Protein AF-A0A843FIT6-F1 (afdb_monomer_lite)

Structure (mmCIF, N/CA/C/O backbone):
data_AF-A0A843FIT6-F1
#
_entry.id   AF-A0A843FIT6-F1
#
loop_
_atom_site.group_PDB
_atom_site.id
_atom_site.type_symbol
_atom_site.label_atom_id
_atom_site.label_alt_id
_atom_site.label_comp_id
_atom_site.label_asym_id
_atom_site.label_entity_id
_atom_site.label_seq_id
_atom_site.pdbx_PDB_ins_code
_atom_site.Cartn_x
_atom_site.Cartn_y
_atom_site.Cartn_z
_atom_site.occupancy
_atom_site.B_iso_or_equiv
_atom_site.auth_seq_id
_atom_site.auth_comp_id
_atom_site.auth_asym_id
_atom_site.auth_atom_id
_atom_site.pdbx_PDB_model_num
ATOM 1 N N . MET A 1 1 ? 20.949 -13.209 -2.382 1.00 66.44 1 MET A N 1
ATOM 2 C CA . MET A 1 1 ? 20.293 -13.422 -1.073 1.00 66.44 1 MET A CA 1
ATOM 3 C C . MET A 1 1 ? 19.243 -14.500 -1.278 1.00 66.44 1 MET A C 1
ATOM 5 O O . MET A 1 1 ? 18.522 -14.403 -2.262 1.00 66.44 1 MET A O 1
ATOM 9 N N . ASP A 1 2 ? 19.229 -15.542 -0.448 1.00 84.44 2 ASP A N 1
ATOM 10 C CA . ASP A 1 2 ? 18.266 -16.649 -0.568 1.00 84.44 2 ASP A CA 1
ATOM 11 C C . ASP A 1 2 ? 16.827 -16.166 -0.304 1.00 84.44 2 ASP A C 1
ATOM 13 O O . ASP A 1 2 ? 16.626 -15.286 0.537 1.00 84.44 2 ASP A O 1
ATOM 17 N N . SER A 1 3 ? 15.830 -16.719 -1.001 1.00 86.75 3 SER A N 1
ATOM 18 C CA . SER A 1 3 ? 14.432 -16.287 -0.849 1.00 86.75 3 SER A CA 1
ATOM 19 C C . SER A 1 3 ? 13.882 -16.606 0.540 1.00 86.75 3 SER A C 1
ATOM 21 O O . SER A 1 3 ? 13.129 -15.809 1.097 1.00 86.75 3 SER A O 1
ATOM 23 N N . ASN A 1 4 ? 14.333 -17.699 1.169 1.00 89.88 4 ASN A N 1
ATOM 24 C CA . ASN A 1 4 ? 13.974 -17.985 2.561 1.00 89.88 4 ASN A CA 1
ATOM 25 C C . ASN A 1 4 ? 14.583 -16.964 3.524 1.00 89.88 4 ASN A C 1
ATOM 27 O O . ASN A 1 4 ? 13.934 -16.561 4.482 1.00 89.88 4 ASN A O 1
ATOM 31 N N . CYS A 1 5 ? 15.796 -16.481 3.241 1.00 92.62 5 CYS A N 1
ATOM 32 C CA . CYS A 1 5 ? 16.402 -15.418 4.036 1.00 92.62 5 CYS A CA 1
ATOM 33 C C . CYS A 1 5 ? 15.591 -14.113 3.946 1.00 92.62 5 CYS A C 1
ATOM 35 O O . CYS A 1 5 ? 15.343 -13.483 4.972 1.00 92.62 5 CYS A O 1
ATOM 37 N N . ILE A 1 6 ? 15.129 -13.734 2.746 1.00 91.69 6 ILE A N 1
ATOM 38 C CA . ILE A 1 6 ? 14.255 -12.561 2.554 1.00 91.69 6 ILE A CA 1
ATOM 39 C C . ILE A 1 6 ? 12.944 -12.744 3.322 1.00 91.69 6 ILE A C 1
ATOM 41 O O . ILE A 1 6 ? 12.565 -11.860 4.090 1.00 91.69 6 ILE A O 1
ATOM 45 N N . LYS A 1 7 ? 12.289 -13.902 3.167 1.00 94.69 7 LYS A N 1
ATOM 46 C CA . LYS A 1 7 ? 11.076 -14.254 3.915 1.00 94.69 7 LYS A CA 1
ATOM 47 C C . LYS A 1 7 ? 11.277 -14.076 5.419 1.00 94.69 7 LYS A C 1
ATOM 49 O O . LYS A 1 7 ? 10.484 -13.387 6.055 1.00 94.69 7 LYS A O 1
ATOM 54 N N . ASP A 1 8 ? 12.333 -14.663 5.976 1.00 95.38 8 ASP A N 1
ATOM 55 C CA . ASP A 1 8 ? 12.611 -14.619 7.412 1.00 95.38 8 ASP A CA 1
ATOM 56 C C . ASP A 1 8 ? 12.818 -13.189 7.912 1.00 95.38 8 ASP A C 1
ATOM 58 O O . ASP A 1 8 ? 12.308 -12.829 8.974 1.00 95.38 8 ASP A O 1
ATOM 62 N N . ILE A 1 9 ? 13.544 -12.363 7.154 1.00 95.50 9 ILE A N 1
ATOM 63 C CA . ILE A 1 9 ? 13.737 -10.947 7.482 1.00 95.50 9 ILE A CA 1
ATOM 64 C C . ILE A 1 9 ? 12.386 -10.227 7.488 1.00 95.50 9 ILE A C 1
ATOM 66 O O . ILE A 1 9 ? 12.060 -9.578 8.479 1.00 95.50 9 ILE A O 1
ATOM 70 N N . CYS A 1 10 ? 11.579 -10.382 6.436 1.00 95.81 10 CYS A N 1
ATOM 71 C CA . CYS A 1 1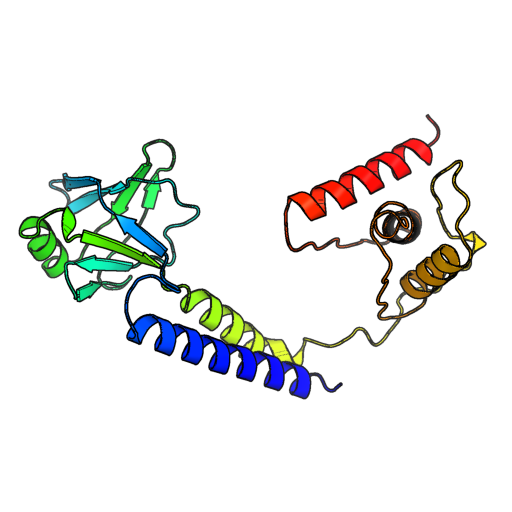0 ? 10.275 -9.729 6.322 1.00 95.81 10 CYS A CA 1
ATOM 72 C C . CYS A 1 10 ? 9.310 -10.138 7.447 1.00 95.81 10 CYS A C 1
ATOM 74 O O . CYS A 1 10 ? 8.706 -9.267 8.072 1.00 95.81 10 CYS A O 1
ATOM 76 N N . VAL A 1 11 ? 9.210 -11.434 7.764 1.00 96.44 11 VAL A N 1
ATOM 77 C CA . VAL A 1 11 ? 8.360 -11.934 8.861 1.00 96.44 11 VAL A CA 1
ATOM 78 C C . VAL A 1 11 ? 8.834 -11.388 10.209 1.00 96.44 11 VAL A C 1
ATOM 80 O O . VAL A 1 11 ? 8.029 -10.867 10.982 1.00 96.44 11 VAL A O 1
ATOM 83 N N . ARG A 1 12 ? 10.144 -11.423 10.490 1.00 97.12 12 ARG A N 1
ATOM 84 C CA . ARG A 1 12 ? 10.698 -10.849 11.731 1.00 97.12 12 ARG A CA 1
ATOM 85 C C . ARG A 1 12 ? 10.448 -9.348 11.828 1.00 97.12 12 ARG A C 1
ATOM 87 O O . ARG A 1 12 ? 10.158 -8.862 12.918 1.00 97.12 12 ARG A O 1
ATOM 94 N N . SER A 1 13 ? 10.536 -8.618 10.717 1.00 96.25 13 SER A N 1
ATOM 95 C CA . SER A 1 13 ? 10.208 -7.192 10.673 1.00 96.25 13 SER A CA 1
ATOM 96 C C . SER A 1 13 ? 8.738 -6.931 10.999 1.00 96.25 13 SER A C 1
ATOM 98 O O . SER A 1 13 ? 8.464 -6.015 11.772 1.00 96.25 13 SER A O 1
ATOM 100 N N . CYS A 1 14 ? 7.804 -7.741 10.488 1.00 96.06 14 CYS A N 1
ATOM 101 C CA . CYS A 1 14 ? 6.386 -7.643 10.848 1.00 96.06 14 CYS A CA 1
ATOM 102 C C . CYS A 1 14 ? 6.162 -7.866 12.349 1.00 96.06 14 CYS A C 1
ATOM 104 O O . CYS A 1 14 ? 5.515 -7.040 12.989 1.00 96.06 14 CYS A O 1
ATOM 106 N N . ILE A 1 15 ? 6.754 -8.919 12.924 1.00 95.69 15 ILE A N 1
ATOM 107 C CA . ILE A 1 15 ? 6.644 -9.229 14.360 1.00 95.69 15 ILE A CA 1
ATOM 108 C C . ILE A 1 15 ? 7.199 -8.078 15.205 1.00 95.69 15 ILE A C 1
ATOM 110 O O . ILE A 1 15 ? 6.519 -7.578 16.099 1.00 95.69 15 ILE A O 1
ATOM 114 N N . ALA A 1 16 ? 8.413 -7.614 14.897 1.00 95.19 16 ALA A N 1
ATOM 115 C CA . ALA A 1 16 ? 9.051 -6.527 15.634 1.00 95.19 16 ALA A CA 1
ATOM 116 C C . ALA A 1 16 ? 8.235 -5.229 15.559 1.00 95.19 16 ALA A C 1
ATOM 118 O O . ALA A 1 16 ? 8.064 -4.542 16.568 1.00 95.19 16 ALA A O 1
ATOM 119 N N . TYR A 1 17 ? 7.697 -4.904 14.380 1.00 92.19 17 TYR A N 1
ATOM 120 C CA . TYR A 1 17 ? 6.871 -3.715 14.202 1.00 92.19 17 TYR A CA 1
ATOM 121 C C . TYR A 1 17 ? 5.520 -3.838 14.914 1.00 92.19 17 TYR A C 1
ATOM 123 O O . TYR A 1 17 ? 5.067 -2.871 15.522 1.00 92.19 17 TYR A O 1
ATOM 131 N N . ARG A 1 18 ? 4.905 -5.028 14.923 1.00 90.06 18 ARG A N 1
ATOM 132 C CA . ARG A 1 18 ? 3.688 -5.292 15.698 1.00 90.06 18 ARG A CA 1
ATOM 133 C C . ARG A 1 18 ? 3.918 -5.069 17.189 1.00 90.06 18 ARG A C 1
ATOM 135 O O . ARG A 1 18 ? 3.170 -4.310 17.797 1.00 90.06 18 ARG A O 1
ATOM 142 N N . SER A 1 19 ? 4.966 -5.666 17.756 1.00 90.44 19 SER A N 1
ATOM 143 C CA . SER A 1 19 ? 5.308 -5.488 19.172 1.00 90.44 19 SER A CA 1
ATOM 144 C C . SER A 1 19 ? 5.591 -4.025 19.508 1.00 90.44 19 SER A C 1
ATOM 146 O O . SER A 1 19 ? 5.148 -3.539 20.544 1.00 90.44 19 SER A O 1
ATOM 148 N N . PHE A 1 20 ? 6.267 -3.298 18.612 1.00 87.94 20 PHE A N 1
ATOM 149 C CA . PHE A 1 20 ? 6.451 -1.855 18.754 1.00 87.94 20 PHE A CA 1
ATOM 150 C C . PHE A 1 20 ? 5.105 -1.116 18.809 1.00 87.94 20 PHE A C 1
ATOM 152 O O . PHE A 1 20 ? 4.890 -0.329 19.726 1.00 87.94 20 PHE A O 1
ATOM 159 N N . VAL A 1 21 ? 4.182 -1.379 17.876 1.00 84.31 21 VAL A N 1
ATOM 160 C CA . VAL A 1 21 ? 2.848 -0.752 17.867 1.00 84.31 21 VAL A CA 1
ATOM 161 C C . VAL A 1 21 ? 2.070 -1.085 19.142 1.00 84.31 21 VAL A C 1
ATOM 163 O O . VAL A 1 21 ? 1.465 -0.192 19.730 1.00 84.31 21 VAL A O 1
ATOM 166 N N . GLU A 1 22 ? 2.109 -2.330 19.613 1.00 85.06 22 GLU A N 1
ATOM 167 C CA . GLU A 1 22 ? 1.463 -2.747 20.865 1.00 85.06 22 GLU A CA 1
ATOM 168 C C . GLU A 1 22 ? 2.043 -2.016 22.082 1.00 85.06 22 GLU A C 1
ATOM 170 O O . GLU A 1 22 ? 1.288 -1.508 22.913 1.00 85.06 22 GLU A O 1
ATOM 175 N N . GLU A 1 23 ? 3.369 -1.885 22.160 1.00 84.56 23 GLU A N 1
ATOM 176 C CA . GLU A 1 23 ? 4.045 -1.147 23.228 1.00 84.56 23 GLU A CA 1
ATOM 177 C C . GLU A 1 23 ? 3.682 0.347 23.202 1.00 84.56 23 GLU A C 1
ATOM 179 O O . GLU A 1 23 ? 3.381 0.929 24.246 1.00 84.56 23 GLU A O 1
ATOM 184 N N . GLN A 1 24 ? 3.663 0.974 22.019 1.00 80.06 24 GLN A N 1
ATOM 185 C CA . GLN A 1 24 ? 3.242 2.374 21.871 1.00 80.06 24 GLN A CA 1
ATOM 186 C C . GLN A 1 24 ? 1.781 2.563 22.283 1.00 80.06 24 GLN A C 1
ATOM 188 O O . GLN A 1 24 ? 1.441 3.514 22.982 1.00 80.06 24 GLN A O 1
ATOM 193 N N . GLN A 1 25 ? 0.909 1.633 21.900 1.00 76.38 25 GLN A N 1
ATOM 194 C CA . GLN A 1 25 ? -0.505 1.677 22.257 1.00 76.38 25 GLN A CA 1
ATOM 195 C C . GLN A 1 25 ? -0.757 1.433 23.752 1.00 76.38 25 GLN A C 1
ATOM 197 O O . GLN A 1 25 ? -1.723 1.975 24.293 1.00 76.38 25 GLN A O 1
ATOM 202 N N . ALA A 1 26 ? 0.092 0.652 24.426 1.00 74.88 26 ALA A N 1
ATOM 203 C CA . ALA A 1 26 ? 0.018 0.416 25.867 1.00 74.88 26 ALA A CA 1
ATOM 204 C C . ALA A 1 26 ? 0.460 1.632 26.703 1.00 74.88 26 ALA A C 1
ATOM 206 O O . ALA A 1 26 ? -0.002 1.794 27.831 1.00 74.88 26 ALA A O 1
ATOM 207 N N . LYS A 1 27 ? 1.321 2.505 26.156 1.00 75.12 27 LYS A N 1
ATOM 208 C CA . LYS A 1 27 ? 1.830 3.714 26.835 1.00 75.12 27 LYS A CA 1
ATOM 209 C C . LYS A 1 27 ? 0.827 4.874 26.916 1.00 75.12 27 LYS A C 1
ATOM 211 O O . LYS A 1 27 ? 1.046 5.788 27.703 1.00 75.12 27 LYS A O 1
ATOM 216 N N . GLY A 1 28 ? -0.288 4.798 26.190 1.00 61.31 28 GLY A N 1
ATOM 217 C CA . GLY A 1 28 ? -1.382 5.768 26.267 1.00 61.31 28 GLY A CA 1
ATOM 218 C C . GLY A 1 28 ? -1.238 6.968 25.323 1.00 61.31 28 GLY A C 1
ATOM 219 O O . GLY A 1 28 ? -0.149 7.474 25.089 1.00 61.31 28 GLY A O 1
ATOM 220 N N . GLU A 1 29 ? -2.398 7.389 24.808 1.00 52.12 29 GLU A N 1
ATOM 221 C CA . GLU A 1 29 ? -2.684 8.506 23.891 1.00 52.12 29 GLU A CA 1
ATOM 222 C C . GLU A 1 29 ? -2.160 8.385 22.446 1.00 52.12 29 GLU A C 1
ATOM 224 O O . GLU A 1 29 ? -1.066 8.801 22.084 1.00 52.12 29 GLU A O 1
ATOM 229 N N . HIS A 1 30 ? -3.046 7.857 21.590 1.00 54.28 30 HIS A N 1
ATOM 230 C CA . HIS A 1 30 ? -3.163 8.106 20.142 1.00 54.28 30 HIS A CA 1
ATOM 231 C C . HIS A 1 30 ? -1.976 7.800 19.212 1.00 54.28 30 HIS A C 1
ATOM 233 O O . HIS A 1 30 ? -2.170 7.814 17.998 1.00 54.28 30 HIS A O 1
ATOM 239 N N . ALA A 1 31 ? -0.792 7.444 19.712 1.00 56.25 31 ALA A N 1
ATOM 240 C CA . ALA A 1 31 ? 0.437 7.406 18.912 1.00 56.25 31 ALA A CA 1
ATOM 241 C C . ALA A 1 31 ? 0.445 6.391 17.749 1.00 56.25 31 ALA A C 1
ATOM 243 O O . ALA A 1 31 ? 1.332 6.425 16.899 1.00 56.25 31 ALA A O 1
ATOM 244 N N . SER A 1 32 ? -0.528 5.482 17.665 1.00 61.50 32 SER A N 1
ATOM 245 C CA . SER A 1 32 ? -0.668 4.557 16.526 1.00 61.50 32 SER A CA 1
ATOM 246 C C . SER A 1 32 ? -2.107 4.085 16.302 1.00 61.50 32 SER A C 1
ATOM 248 O O . SER A 1 32 ? -2.323 3.041 15.692 1.00 61.50 32 SER A O 1
ATOM 250 N N . ARG A 1 33 ? -3.096 4.806 16.844 1.00 76.44 33 ARG A N 1
ATOM 251 C CA . ARG A 1 33 ? -4.518 4.482 16.677 1.00 76.44 33 ARG A CA 1
ATOM 252 C C . ARG A 1 33 ? -5.195 5.616 15.944 1.00 76.44 33 ARG A C 1
ATOM 254 O O . ARG A 1 33 ? -5.131 6.762 16.381 1.00 76.44 33 ARG A O 1
ATOM 261 N N . PHE A 1 34 ? -5.879 5.280 14.865 1.00 81.50 34 PHE A N 1
ATOM 262 C CA . PHE A 1 34 ? -6.830 6.194 14.268 1.00 81.50 34 PHE A CA 1
ATOM 263 C C . PHE A 1 34 ? -8.129 6.095 15.062 1.00 81.50 34 PHE A C 1
ATOM 265 O O . PHE A 1 34 ? -8.697 5.012 15.180 1.00 81.50 34 PHE A O 1
ATOM 272 N N . VAL A 1 35 ? -8.550 7.207 15.655 1.00 86.56 35 VAL A N 1
ATOM 273 C CA . VAL A 1 35 ? -9.734 7.283 16.511 1.00 86.56 35 VAL A CA 1
ATOM 274 C C . VAL A 1 35 ? -10.714 8.256 15.876 1.00 86.56 35 VAL A C 1
ATOM 276 O O . VAL A 1 35 ? -10.334 9.363 15.500 1.00 86.56 35 VAL A O 1
ATOM 279 N N . LEU A 1 36 ? -11.960 7.824 15.752 1.00 89.12 36 LEU A N 1
ATOM 280 C CA . LEU A 1 36 ? -13.077 8.623 15.283 1.00 89.12 36 LEU A CA 1
ATOM 281 C C . LEU A 1 36 ? -14.034 8.857 16.428 1.00 89.12 36 LEU A C 1
ATOM 283 O O . LEU A 1 36 ? -14.550 7.905 17.021 1.00 89.12 36 LEU A O 1
ATOM 287 N N . ASP A 1 37 ? -14.282 10.129 16.689 1.00 91.44 37 ASP A N 1
ATOM 288 C CA . ASP A 1 37 ? -15.346 10.538 17.582 1.00 91.44 37 ASP A CA 1
ATOM 289 C C . ASP A 1 37 ? -16.691 10.482 16.851 1.00 91.44 37 ASP A C 1
ATOM 291 O O . ASP A 1 37 ? -16.794 10.765 15.649 1.00 91.44 37 ASP A O 1
ATOM 295 N N . ILE A 1 38 ? -17.712 10.080 17.602 1.00 94.06 38 ILE A N 1
ATOM 296 C CA . ILE A 1 38 ? -19.090 10.019 17.138 1.00 94.06 38 ILE A CA 1
ATOM 297 C C . ILE A 1 38 ? -19.792 11.306 17.574 1.00 94.06 38 ILE A C 1
ATOM 299 O O . ILE A 1 38 ? -19.811 11.639 18.757 1.00 94.06 38 ILE A O 1
ATOM 303 N N . ASP A 1 39 ? -20.379 12.020 16.617 1.00 92.50 39 ASP A N 1
ATOM 304 C CA . ASP A 1 39 ? -21.135 13.246 16.883 1.00 92.50 39 ASP A CA 1
ATOM 305 C C . ASP A 1 39 ? -22.571 12.930 17.298 1.00 92.50 39 ASP A C 1
ATOM 307 O O . ASP A 1 39 ? -23.135 13.551 18.198 1.00 92.50 39 ASP A O 1
ATOM 311 N N . VAL A 1 40 ? -23.184 11.968 16.604 1.00 93.50 40 VAL A N 1
ATOM 312 C CA . VAL A 1 40 ? -24.588 11.592 16.784 1.00 93.50 40 VAL A CA 1
ATOM 313 C C . VAL A 1 40 ? -24.713 10.079 16.706 1.00 93.50 40 VAL A C 1
ATOM 315 O O . VAL A 1 40 ? -24.114 9.451 15.836 1.00 93.50 40 VAL A O 1
ATOM 318 N N . MET A 1 41 ? -25.520 9.511 17.597 1.00 95.62 41 MET A N 1
ATOM 319 C CA . MET A 1 41 ? -25.870 8.096 17.613 1.00 95.62 41 MET A CA 1
ATOM 320 C C . MET A 1 41 ? -27.393 7.959 17.595 1.00 95.62 41 MET A C 1
ATOM 322 O O . MET A 1 41 ? -28.077 8.429 18.505 1.00 95.62 41 MET A O 1
ATOM 326 N N . GLU A 1 42 ? -27.913 7.331 16.547 1.00 95.50 42 GLU A N 1
ATOM 327 C CA . GLU A 1 42 ? -29.337 7.070 16.338 1.00 95.50 42 GLU A CA 1
ATOM 328 C C . GLU A 1 42 ? -29.598 5.561 16.326 1.00 95.50 42 GLU A C 1
ATOM 330 O O . GLU A 1 42 ? -28.755 4.769 15.901 1.00 95.50 42 GLU A O 1
ATOM 335 N N . PHE A 1 43 ? -30.780 5.168 16.797 1.00 94.31 43 PHE A N 1
ATOM 336 C CA . PHE A 1 43 ? -31.195 3.771 16.900 1.00 94.31 43 PHE A CA 1
ATOM 337 C C . PHE A 1 43 ? -32.482 3.563 16.112 1.00 94.31 43 PHE A C 1
ATOM 339 O O . PHE A 1 43 ? -33.490 4.220 16.391 1.00 94.31 43 PHE A O 1
ATOM 346 N N . ASP A 1 44 ? -32.470 2.618 15.180 1.00 90.06 44 ASP A N 1
ATOM 347 C CA . ASP A 1 44 ? -33.679 2.192 14.486 1.00 90.06 44 ASP A CA 1
ATOM 348 C C . ASP A 1 44 ? -34.389 1.052 15.241 1.00 90.06 44 ASP A C 1
ATOM 350 O O . ASP A 1 44 ? -33.809 0.307 16.038 1.00 90.06 44 ASP A O 1
ATOM 354 N N . ARG A 1 45 ? -35.685 0.883 14.970 1.00 82.56 45 ARG A N 1
ATOM 355 C CA . ARG A 1 45 ? -36.522 -0.206 15.489 1.00 82.56 45 ARG A CA 1
ATOM 356 C C . ARG A 1 45 ? -36.065 -1.585 15.013 1.00 82.56 45 ARG A C 1
ATOM 358 O O . ARG A 1 45 ? -36.395 -2.567 15.670 1.00 82.56 45 ARG A O 1
ATOM 365 N N . SER A 1 46 ? -35.333 -1.659 13.902 1.00 86.56 46 SER A N 1
ATOM 366 C CA . SER A 1 46 ? -34.749 -2.897 13.374 1.00 86.56 46 SER A CA 1
ATOM 367 C C . SER A 1 46 ? -33.522 -3.390 14.155 1.00 86.56 46 SER A C 1
ATOM 369 O O . SER A 1 46 ? -33.081 -4.514 13.931 1.00 86.56 46 SER A O 1
ATOM 371 N N . GLY A 1 47 ? -32.981 -2.580 15.075 1.00 87.31 47 GLY A N 1
ATOM 372 C CA . GLY A 1 47 ? -31.713 -2.858 15.758 1.00 87.31 47 GLY A CA 1
ATOM 373 C C . GLY A 1 47 ? -30.484 -2.293 15.040 1.00 87.31 47 GLY A C 1
ATOM 374 O O . GLY A 1 47 ? -29.374 -2.463 15.541 1.00 87.31 47 GLY A O 1
ATOM 375 N N . GLU A 1 48 ? -30.669 -1.602 13.912 1.00 94.31 48 GLU A N 1
ATOM 376 C CA . GLU A 1 48 ? -29.614 -0.819 13.264 1.00 94.31 48 GLU A CA 1
ATOM 377 C C . GLU A 1 48 ? -29.198 0.366 14.150 1.00 94.31 48 GLU A C 1
ATOM 379 O O . GLU A 1 48 ? -30.036 1.067 14.732 1.00 94.31 48 GLU A O 1
ATOM 384 N N . VAL A 1 49 ? -27.890 0.597 14.231 1.00 96.00 49 VAL A N 1
ATOM 385 C CA . VAL A 1 49 ? -27.297 1.778 14.860 1.00 96.00 49 VAL A CA 1
ATOM 386 C C . VAL A 1 49 ? -26.653 2.630 13.782 1.00 96.00 49 VAL A C 1
ATOM 388 O O . VAL A 1 49 ? -25.829 2.137 13.014 1.00 96.00 49 VAL A O 1
ATOM 391 N N . ILE A 1 50 ? -27.005 3.915 13.754 1.00 95.75 50 ILE A N 1
ATOM 392 C CA . ILE A 1 50 ? -26.467 4.896 12.812 1.00 95.75 50 ILE A CA 1
ATOM 393 C C . ILE A 1 50 ? -25.594 5.880 13.588 1.00 95.75 50 ILE A C 1
ATOM 395 O O . ILE A 1 50 ? -26.063 6.598 14.472 1.00 95.75 50 ILE A O 1
ATOM 399 N N . LEU A 1 51 ? -24.311 5.913 13.246 1.00 95.06 51 LEU A N 1
ATOM 400 C CA . LEU A 1 51 ? -23.297 6.772 13.839 1.00 95.06 51 LEU A CA 1
ATOM 401 C C . LEU A 1 51 ? -22.920 7.873 12.849 1.00 95.06 51 LEU A C 1
ATOM 403 O O . LEU A 1 51 ? -22.408 7.594 11.766 1.00 95.06 51 LEU A O 1
ATOM 407 N N . ARG A 1 52 ? -23.119 9.136 13.215 1.00 94.06 52 ARG A N 1
ATOM 408 C CA . ARG A 1 52 ? -22.558 10.267 12.470 1.00 94.06 52 ARG A CA 1
ATOM 409 C C . ARG A 1 52 ? -21.157 10.551 12.984 1.00 94.06 52 ARG A C 1
ATOM 411 O O . ARG A 1 52 ? -20.977 10.718 14.188 1.00 94.06 52 ARG A O 1
ATOM 418 N N . ILE A 1 53 ? -20.187 10.622 12.081 1.00 91.88 53 ILE A N 1
ATOM 419 C CA . ILE A 1 53 ? -18.784 10.866 12.430 1.00 91.88 53 ILE A CA 1
ATOM 420 C C . ILE A 1 53 ? -18.372 12.303 12.108 1.00 91.88 53 ILE A C 1
ATOM 422 O O . ILE A 1 53 ? -18.848 12.899 11.140 1.00 91.88 53 ILE A O 1
ATOM 426 N N . SER A 1 54 ? -17.436 12.831 12.894 1.00 81.88 54 SER A N 1
ATOM 427 C CA . SER A 1 54 ? -16.955 14.218 12.791 1.00 81.88 54 SER A CA 1
ATOM 428 C C . SER A 1 54 ? -16.042 14.484 11.595 1.00 81.88 54 SER A C 1
ATOM 430 O O . SER A 1 54 ? -15.868 15.625 11.166 1.00 81.88 54 SER A O 1
ATOM 432 N N . GLN A 1 55 ? -15.455 13.430 11.027 1.00 84.12 55 GLN A N 1
ATOM 433 C CA . GLN A 1 55 ? -14.486 13.525 9.940 1.00 84.12 55 GLN A CA 1
ATOM 434 C C . GLN A 1 55 ? -14.650 12.386 8.938 1.00 84.12 55 GLN A C 1
ATOM 436 O O . GLN A 1 55 ? -15.020 11.273 9.300 1.00 84.12 55 GLN A O 1
ATOM 441 N N . ASN A 1 56 ? -14.346 12.667 7.669 1.00 81.75 56 ASN A N 1
ATOM 442 C CA . ASN A 1 56 ? -14.374 11.657 6.617 1.00 81.75 56 ASN A CA 1
ATOM 443 C C . ASN A 1 56 ? -13.271 10.617 6.814 1.00 81.75 56 ASN A C 1
ATOM 445 O O . ASN A 1 56 ? -12.138 10.943 7.180 1.00 81.75 56 ASN A O 1
ATOM 449 N N . VAL A 1 57 ? -13.583 9.374 6.460 1.00 81.19 57 VAL A N 1
ATOM 450 C CA . VAL A 1 57 ? -12.649 8.250 6.553 1.00 81.19 57 VAL A CA 1
ATOM 451 C C . VAL A 1 57 ? -12.437 7.597 5.200 1.00 81.19 57 VAL A C 1
ATOM 453 O O . VAL A 1 57 ? -13.268 7.672 4.294 1.00 81.19 57 VAL A O 1
ATOM 456 N N . ARG A 1 58 ? -11.271 6.971 5.021 1.00 71.12 58 ARG A N 1
ATOM 457 C CA . ARG A 1 58 ? -10.982 6.239 3.780 1.00 71.12 58 ARG A CA 1
ATOM 458 C C . ARG A 1 58 ? -11.676 4.882 3.738 1.00 71.12 58 ARG A C 1
ATOM 460 O O . ARG A 1 58 ? -12.106 4.481 2.664 1.00 71.12 58 ARG A O 1
ATOM 467 N N . SER A 1 59 ? -11.752 4.206 4.880 1.00 75.94 59 SER A N 1
ATOM 468 C CA . SER A 1 59 ? -12.331 2.875 5.052 1.00 75.94 59 SER A CA 1
ATOM 469 C C . SER A 1 59 ? -12.750 2.699 6.509 1.00 75.94 59 SER A C 1
ATOM 471 O O . SER A 1 59 ? -12.136 3.314 7.381 1.00 75.94 59 SER A O 1
ATOM 473 N N . VAL A 1 60 ? -13.753 1.854 6.747 1.00 81.44 60 VAL A N 1
ATOM 474 C CA . VAL A 1 60 ? -14.188 1.408 8.082 1.00 81.44 60 VAL A CA 1
ATOM 475 C C . VAL A 1 60 ? -13.907 -0.075 8.329 1.00 81.44 60 VAL A C 1
ATOM 477 O O . VAL A 1 60 ? -14.109 -0.547 9.437 1.00 81.44 60 VAL A O 1
ATOM 480 N N . ASN A 1 61 ? -13.404 -0.802 7.325 1.00 75.75 61 ASN A N 1
ATOM 481 C CA . ASN A 1 61 ? -13.300 -2.267 7.356 1.00 75.75 61 ASN A CA 1
ATOM 482 C C . ASN A 1 61 ? -12.445 -2.809 8.512 1.00 75.75 61 ASN A C 1
ATOM 484 O O . ASN A 1 61 ? -12.687 -3.916 8.975 1.00 75.75 61 ASN A O 1
ATOM 488 N N . ASP A 1 62 ? -11.478 -2.019 8.980 1.00 76.50 62 ASP A N 1
ATOM 489 C CA . ASP A 1 62 ? -10.529 -2.411 10.027 1.00 76.50 62 ASP A CA 1
ATOM 490 C C . ASP A 1 62 ? -10.795 -1.671 11.348 1.00 76.50 62 ASP A C 1
ATOM 492 O O . ASP A 1 62 ? -9.924 -1.575 12.217 1.00 76.50 62 ASP A O 1
ATOM 496 N N . MET A 1 63 ? -11.984 -1.075 11.474 1.00 86.94 63 MET A N 1
ATOM 497 C CA . MET A 1 63 ? -12.400 -0.359 12.671 1.00 86.94 63 MET A CA 1
ATOM 498 C C . MET A 1 63 ? -13.206 -1.263 13.589 1.00 86.94 63 MET A C 1
ATOM 500 O O . MET A 1 63 ? -14.058 -2.032 13.156 1.00 86.94 63 MET A O 1
ATOM 504 N N . PHE A 1 64 ? -12.962 -1.111 14.881 1.00 88.62 64 PHE A N 1
ATOM 505 C CA . PHE A 1 64 ? -13.741 -1.718 15.945 1.00 88.62 64 PHE A CA 1
ATOM 506 C C . PHE A 1 64 ? -14.365 -0.620 16.806 1.00 88.62 64 PHE A C 1
ATOM 508 O O . PHE A 1 64 ? -13.885 0.520 16.849 1.00 88.62 64 PHE A O 1
ATOM 515 N N . LEU A 1 65 ? -15.454 -0.952 17.487 1.00 91.81 65 LEU A N 1
ATOM 516 C CA . LEU A 1 65 ? -16.162 -0.022 18.353 1.00 91.81 65 LEU A CA 1
ATOM 517 C C . LEU A 1 65 ? -15.544 -0.047 19.744 1.00 91.81 65 LEU A C 1
ATOM 519 O O . LEU A 1 65 ? -15.298 -1.102 20.323 1.00 91.81 65 LEU A O 1
ATOM 523 N N . MET A 1 66 ? -15.324 1.132 20.297 1.00 92.12 66 MET A N 1
ATOM 524 C CA . MET A 1 66 ? -14.938 1.331 21.682 1.00 92.12 66 MET A CA 1
ATOM 525 C C . MET A 1 66 ? -16.095 1.989 22.418 1.00 92.12 66 MET A C 1
ATOM 527 O O . MET A 1 66 ? -16.575 3.038 21.994 1.00 92.12 66 MET A O 1
ATOM 531 N N . ILE A 1 67 ? -16.504 1.391 23.533 1.00 93.25 67 ILE A N 1
ATOM 532 C CA . ILE A 1 67 ? -17.477 1.969 24.463 1.00 93.25 67 ILE A CA 1
ATOM 533 C C . ILE A 1 67 ? -16.778 2.096 25.815 1.00 93.25 67 ILE A C 1
ATOM 535 O O . ILE A 1 67 ? -16.481 1.099 26.484 1.00 93.25 67 ILE A O 1
ATOM 539 N N . GLY A 1 68 ? -16.419 3.326 26.183 1.00 88.06 68 GLY A N 1
ATOM 540 C CA . GLY A 1 68 ? -15.566 3.596 27.338 1.00 88.06 68 GLY A CA 1
ATOM 541 C C . GLY A 1 68 ? -14.191 2.928 27.195 1.00 88.06 68 GLY A C 1
ATOM 542 O O . GLY A 1 68 ? -13.346 3.380 26.423 1.00 88.06 68 GLY A O 1
ATOM 543 N N . LYS A 1 69 ? -13.948 1.851 27.956 1.00 84.88 69 LYS A N 1
ATOM 544 C CA . LYS A 1 69 ? -12.692 1.066 27.921 1.00 84.88 69 LYS A CA 1
ATOM 545 C C . LYS A 1 69 ? -12.826 -0.292 27.227 1.00 84.88 69 LYS A C 1
ATOM 547 O O . LYS A 1 69 ? -11.825 -0.994 27.099 1.00 84.88 69 LYS A O 1
ATOM 552 N N . SER A 1 70 ? -14.031 -0.659 26.806 1.00 88.25 70 SER A N 1
ATOM 553 C CA . SER A 1 70 ? -14.326 -1.962 26.211 1.00 88.25 70 SER A CA 1
ATOM 554 C C . SER A 1 70 ? -14.270 -1.881 24.688 1.00 88.25 70 SER A C 1
ATOM 556 O O . SER A 1 70 ? -14.842 -0.957 24.110 1.00 88.25 70 SER A O 1
ATOM 558 N N . ALA A 1 71 ? -13.590 -2.843 24.061 1.00 89.19 71 ALA A N 1
ATOM 559 C CA . ALA A 1 71 ? -13.476 -2.981 22.610 1.00 89.19 71 ALA A CA 1
ATOM 560 C C . ALA A 1 71 ? -14.421 -4.077 22.100 1.00 89.19 71 ALA A C 1
ATOM 562 O O . ALA A 1 71 ? -14.475 -5.152 22.697 1.00 89.19 71 ALA A O 1
ATOM 563 N N . PHE A 1 72 ? -15.111 -3.808 20.994 1.00 90.69 72 PHE A N 1
ATOM 564 C CA . PHE A 1 72 ? -16.073 -4.698 20.343 1.00 90.69 72 PHE A CA 1
ATOM 565 C C . PHE A 1 72 ? -15.731 -4.823 18.860 1.00 90.69 72 PHE A C 1
ATOM 567 O O . PHE A 1 72 ? -15.616 -3.812 18.161 1.00 90.69 72 PHE A O 1
ATOM 574 N N . TYR A 1 73 ? -15.550 -6.055 18.392 1.00 87.81 73 TYR A N 1
ATOM 575 C CA . TYR A 1 73 ? -15.004 -6.370 17.066 1.00 87.81 73 TYR A CA 1
ATOM 576 C C . TYR A 1 73 ? -16.096 -6.873 16.107 1.00 87.81 73 TYR A C 1
ATOM 578 O O . TYR A 1 73 ? -17.288 -6.752 16.377 1.00 87.81 73 TYR A O 1
ATOM 586 N N . THR A 1 74 ? -15.699 -7.445 14.969 1.00 80.94 74 THR A N 1
ATOM 587 C CA . THR A 1 74 ? -16.606 -7.961 13.927 1.00 80.94 74 THR A CA 1
ATOM 588 C C . THR A 1 74 ? -17.573 -9.043 14.414 1.00 80.94 74 THR A C 1
ATOM 590 O O . THR A 1 74 ? -18.651 -9.194 13.849 1.00 80.94 74 THR A O 1
ATOM 593 N N . ASP A 1 75 ? -17.223 -9.786 15.466 1.00 85.25 75 ASP A N 1
ATOM 594 C CA . ASP A 1 75 ? -18.125 -10.788 16.054 1.00 85.25 75 ASP A CA 1
ATOM 595 C C . ASP A 1 75 ? -19.261 -10.133 16.861 1.00 85.25 75 ASP A C 1
ATOM 597 O O . ASP A 1 75 ? -20.354 -10.689 16.995 1.00 85.25 75 ASP A O 1
ATOM 601 N N . ASP A 1 76 ? -19.023 -8.916 17.349 1.00 89.38 76 ASP A N 1
ATOM 602 C CA . ASP A 1 76 ? -19.963 -8.124 18.132 1.00 89.38 76 ASP A CA 1
ATOM 603 C C . ASP A 1 76 ? -20.802 -7.175 17.264 1.00 89.38 76 ASP A C 1
ATOM 605 O O . ASP A 1 76 ? -21.844 -6.688 17.711 1.00 89.38 76 ASP A O 1
ATOM 609 N N . ILE A 1 77 ? -20.335 -6.881 16.046 1.00 88.88 77 ILE A N 1
ATOM 610 C CA . ILE A 1 77 ? -20.861 -5.839 15.159 1.00 88.88 77 ILE A CA 1
ATOM 611 C C . ILE A 1 77 ? -20.848 -6.334 13.719 1.00 88.88 77 ILE A C 1
ATOM 613 O O . ILE A 1 77 ? -19.790 -6.554 13.130 1.00 88.88 77 ILE A O 1
ATOM 617 N N . ARG A 1 78 ? -22.036 -6.451 13.128 1.00 88.06 78 ARG A N 1
ATOM 618 C CA . ARG A 1 78 ? -22.217 -6.889 11.741 1.00 88.06 78 ARG A CA 1
ATOM 619 C C . ARG A 1 78 ? -22.483 -5.710 10.818 1.00 88.06 78 ARG A C 1
ATOM 621 O O . ARG A 1 78 ? -23.011 -4.686 11.248 1.00 88.06 78 ARG A O 1
ATOM 628 N N . ASP A 1 79 ? -22.138 -5.904 9.549 1.00 87.19 79 ASP A N 1
ATOM 629 C CA . ASP A 1 79 ? -22.460 -5.011 8.433 1.00 87.19 79 ASP A CA 1
ATOM 630 C C . ASP A 1 79 ? -22.107 -3.540 8.703 1.00 87.19 79 ASP A C 1
ATOM 632 O O . ASP A 1 79 ? -22.938 -2.648 8.553 1.00 87.19 79 ASP A O 1
ATOM 636 N N . LEU A 1 80 ? -20.857 -3.290 9.111 1.00 88.69 80 LEU A N 1
ATOM 637 C CA . LEU A 1 80 ? -20.326 -1.939 9.282 1.00 88.69 80 LEU A CA 1
ATOM 638 C C . LEU A 1 80 ? -20.199 -1.253 7.910 1.00 88.69 80 LEU A C 1
ATOM 640 O O . LEU A 1 80 ? -19.246 -1.489 7.165 1.00 88.69 80 LEU A O 1
ATOM 644 N N . ILE A 1 81 ? -21.174 -0.417 7.562 1.00 89.62 81 ILE A N 1
ATOM 645 C CA . ILE A 1 81 ? -21.301 0.223 6.248 1.00 89.62 81 ILE A CA 1
ATOM 646 C C . ILE A 1 81 ? -21.057 1.721 6.392 1.00 89.62 81 ILE A C 1
ATOM 648 O O . ILE A 1 81 ? -21.654 2.378 7.237 1.00 89.62 81 ILE A O 1
ATOM 652 N N . TYR A 1 82 ? -20.202 2.281 5.535 1.00 92.31 82 TYR A N 1
ATOM 653 C CA . TYR A 1 82 ? -19.912 3.714 5.507 1.00 92.31 82 TYR A CA 1
ATOM 654 C C . TYR A 1 82 ? -20.556 4.399 4.299 1.00 92.31 82 TYR A C 1
ATOM 656 O O . TYR A 1 82 ? -20.206 4.111 3.153 1.00 92.31 82 TYR A O 1
ATOM 664 N N . ASP A 1 83 ? -21.446 5.355 4.563 1.00 90.44 83 ASP A N 1
ATOM 665 C CA . ASP A 1 83 ? -21.963 6.301 3.574 1.00 90.44 83 ASP A CA 1
ATOM 666 C C . ASP A 1 83 ? -21.144 7.596 3.655 1.00 90.44 83 ASP A C 1
ATOM 668 O O . ASP A 1 83 ? -21.283 8.406 4.579 1.00 90.44 83 ASP A O 1
ATOM 672 N N . ARG A 1 84 ? -20.267 7.780 2.662 1.00 86.56 84 ARG A N 1
ATOM 673 C CA . ARG A 1 84 ? -19.375 8.941 2.565 1.00 86.56 84 ARG A CA 1
ATOM 674 C C . ARG A 1 84 ? -20.129 10.248 2.328 1.00 86.56 84 ARG A C 1
ATOM 676 O O . ARG A 1 84 ? -19.707 11.273 2.854 1.00 86.56 84 ARG A O 1
ATOM 683 N N . ASP A 1 85 ? -21.208 10.233 1.551 1.00 87.19 85 ASP A N 1
ATOM 684 C CA . ASP A 1 85 ? -21.918 11.462 1.175 1.00 87.19 85 ASP A CA 1
ATOM 685 C C . ASP A 1 85 ? -22.664 12.048 2.377 1.00 87.19 85 ASP A C 1
ATOM 687 O O . ASP A 1 85 ? -22.760 13.267 2.532 1.00 87.19 85 ASP A O 1
ATOM 691 N N . ARG A 1 86 ? -23.158 11.176 3.261 1.00 88.19 86 ARG A N 1
ATOM 692 C CA . ARG A 1 86 ? -23.837 11.562 4.507 1.00 88.19 86 ARG A CA 1
ATOM 693 C C . ARG A 1 86 ? -22.914 11.601 5.723 1.00 88.19 86 ARG A C 1
ATOM 695 O O . ARG A 1 86 ? -23.324 12.099 6.770 1.00 88.19 86 ARG A O 1
ATOM 702 N N . ASN A 1 87 ? -21.691 11.098 5.579 1.00 90.81 87 ASN A N 1
ATOM 703 C CA . ASN A 1 87 ? -20.713 10.891 6.642 1.00 90.81 87 ASN A CA 1
ATOM 704 C C . ASN A 1 87 ? -21.300 10.134 7.849 1.00 90.81 87 ASN A C 1
ATOM 706 O O . ASN A 1 87 ? -21.151 10.538 9.007 1.00 90.81 87 ASN A O 1
ATOM 710 N N . ILE A 1 88 ? -22.008 9.046 7.545 1.00 93.25 88 ILE A N 1
ATOM 711 C CA . ILE A 1 88 ? -22.621 8.157 8.533 1.00 93.25 88 ILE A CA 1
ATOM 712 C C . ILE A 1 88 ? -22.082 6.742 8.375 1.00 93.25 88 ILE A C 1
ATOM 714 O O . ILE A 1 88 ? -21.753 6.300 7.274 1.00 93.25 88 ILE A O 1
ATOM 718 N N . ILE A 1 89 ? -22.020 6.034 9.491 1.00 94.06 89 ILE A N 1
ATOM 719 C CA . ILE A 1 89 ? -21.696 4.619 9.561 1.00 94.06 89 ILE A CA 1
ATOM 720 C C . ILE A 1 89 ? -22.910 3.906 10.138 1.00 94.06 89 ILE A C 1
ATOM 722 O O . ILE A 1 89 ? -23.362 4.270 11.221 1.00 94.06 89 ILE A O 1
ATOM 726 N N . SER A 1 90 ? -23.435 2.912 9.432 1.00 94.06 90 SER A N 1
ATOM 727 C CA . SER A 1 90 ? -24.462 2.023 9.967 1.00 94.06 90 SER A CA 1
ATOM 728 C C . SER A 1 90 ? -23.878 0.667 10.338 1.00 94.06 90 SER A C 1
ATOM 730 O O . SER A 1 90 ? -22.877 0.233 9.768 1.00 94.06 90 SER A O 1
ATOM 732 N N . MET A 1 91 ? -24.466 0.029 11.347 1.00 94.38 91 MET A N 1
ATOM 733 C CA . MET A 1 91 ? -24.061 -1.292 11.822 1.00 94.38 91 MET A CA 1
ATOM 734 C C . MET A 1 91 ? -25.193 -2.005 12.560 1.00 94.38 91 MET A C 1
ATOM 736 O O . MET A 1 91 ? -26.116 -1.365 13.069 1.00 94.38 91 MET A O 1
ATOM 740 N N . TYR A 1 92 ? -25.062 -3.323 12.705 1.00 94.69 92 TYR A N 1
ATOM 741 C CA . TYR A 1 92 ? -25.948 -4.170 13.505 1.00 94.69 92 TYR A CA 1
ATOM 742 C C . TYR A 1 92 ? -25.167 -4.821 14.655 1.00 94.69 92 TYR A C 1
ATOM 744 O O . TYR A 1 92 ? -24.519 -5.855 14.456 1.00 94.69 92 TYR A O 1
ATOM 752 N N . PRO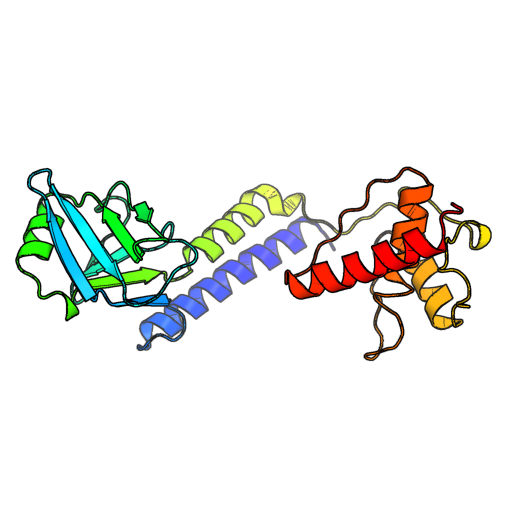 A 1 93 ? -25.195 -4.234 15.864 1.00 94.94 93 PRO A N 1
ATOM 753 C CA . PRO A 1 93 ? -24.553 -4.821 17.033 1.00 94.94 93 PRO A CA 1
ATOM 754 C C . PRO A 1 93 ? -25.298 -6.066 17.532 1.00 94.94 93 PRO A C 1
ATOM 756 O O . PRO A 1 93 ? -26.498 -6.230 17.305 1.00 94.94 93 PRO A O 1
ATOM 759 N N . THR A 1 94 ? -24.610 -6.924 18.282 1.00 95.50 94 THR A N 1
ATOM 760 C CA . THR A 1 94 ? -25.269 -7.953 19.100 1.00 95.50 94 THR A CA 1
ATOM 761 C C . THR A 1 94 ? -26.154 -7.313 20.173 1.00 95.50 94 THR A C 1
ATOM 763 O O . THR A 1 94 ? -25.966 -6.156 20.547 1.00 95.50 94 THR A O 1
ATOM 766 N N . GLU A 1 95 ? -27.120 -8.070 20.700 1.00 92.81 95 GLU A N 1
ATOM 767 C CA . GLU A 1 95 ? -28.092 -7.566 21.682 1.00 92.81 95 GLU A CA 1
ATOM 768 C C . GLU A 1 95 ? -27.414 -6.923 22.905 1.00 92.81 95 GLU A C 1
ATOM 770 O O . GLU A 1 95 ? -27.758 -5.802 23.277 1.00 92.81 95 GLU A O 1
ATOM 775 N N . GLY A 1 96 ? -26.367 -7.558 23.446 1.00 92.69 96 GLY A N 1
ATOM 776 C CA . GLY A 1 96 ? -25.609 -7.012 24.575 1.00 92.69 96 GLY A CA 1
ATOM 777 C C . GLY A 1 96 ? -24.894 -5.693 24.258 1.00 92.69 96 GLY A C 1
ATOM 778 O O . GLY A 1 96 ? -24.869 -4.786 25.090 1.00 92.69 96 GLY A O 1
ATOM 779 N N . VAL A 1 97 ? -24.353 -5.540 23.045 1.00 94.50 97 VAL A N 1
ATOM 780 C CA . VAL A 1 97 ? -23.706 -4.287 22.619 1.00 94.50 97 VAL A CA 1
ATOM 781 C C . VAL A 1 97 ? -24.736 -3.201 22.331 1.00 94.50 97 VAL A C 1
ATOM 783 O O . VAL A 1 97 ? -24.511 -2.040 22.664 1.00 94.50 97 VAL A O 1
ATOM 786 N N . LEU A 1 98 ? -25.890 -3.560 21.766 1.00 95.00 98 LEU A N 1
ATOM 787 C CA . LEU A 1 98 ? -26.982 -2.626 21.505 1.00 95.00 98 LEU A CA 1
ATOM 788 C C . LEU A 1 98 ? -27.551 -2.037 22.804 1.00 95.00 98 LEU A C 1
ATOM 790 O O . LEU A 1 98 ? -27.777 -0.828 22.879 1.00 95.00 98 LEU A O 1
ATOM 794 N N . GLU A 1 99 ? -27.780 -2.863 23.826 1.00 94.12 99 GLU A N 1
ATOM 795 C CA . GLU A 1 99 ? -28.213 -2.394 25.150 1.00 94.12 99 GLU A CA 1
ATOM 796 C C . GLU A 1 99 ? -27.178 -1.466 25.783 1.00 94.12 99 GLU A C 1
ATOM 798 O O . GLU A 1 99 ? -27.521 -0.387 26.278 1.00 94.12 99 GLU A O 1
ATOM 803 N N . LEU A 1 100 ? -25.901 -1.844 25.695 1.00 95.25 100 LEU A N 1
ATOM 804 C CA . LEU A 1 100 ? -24.809 -1.028 26.200 1.00 95.25 100 LEU A CA 1
ATOM 805 C C . LEU A 1 100 ? -24.768 0.337 25.498 1.00 95.25 100 LEU A C 1
ATOM 807 O O . LEU A 1 100 ? -24.724 1.363 26.179 1.00 95.25 100 LEU A O 1
ATOM 811 N N . LEU A 1 101 ? -24.881 0.373 24.167 1.00 95.50 101 LEU A N 1
ATOM 812 C CA . LEU A 1 101 ? -24.914 1.614 23.387 1.00 95.50 101 LEU A CA 1
ATOM 813 C C . LEU A 1 101 ? -26.084 2.516 23.778 1.00 95.50 101 LEU A C 1
ATOM 815 O O . LEU A 1 101 ? -25.886 3.711 23.977 1.00 95.50 101 LEU A O 1
ATOM 819 N N . LYS A 1 102 ? -27.287 1.959 23.953 1.00 94.12 102 LYS A N 1
ATOM 820 C CA . LYS A 1 102 ? -28.474 2.727 24.376 1.00 94.12 102 LYS A CA 1
ATOM 821 C C . LYS A 1 102 ? -28.310 3.370 25.754 1.00 94.12 102 LYS A C 1
ATOM 823 O O . LYS A 1 102 ? -28.927 4.397 26.020 1.00 94.12 102 LYS A O 1
ATOM 828 N N . SER A 1 103 ? -27.502 2.764 26.622 1.00 94.19 103 SER A N 1
ATOM 829 C CA . SER A 1 103 ? -27.203 3.277 27.965 1.00 94.19 103 SER A CA 1
ATOM 830 C C . SER A 1 103 ? -25.962 4.174 28.038 1.00 94.19 103 SER A C 1
ATOM 832 O O . SER A 1 103 ? -25.696 4.751 29.091 1.00 94.19 103 SER A O 1
ATOM 834 N N . THR A 1 104 ? -25.211 4.311 26.941 1.00 95.31 104 THR A N 1
ATOM 835 C CA . THR A 1 104 ? -23.935 5.033 26.911 1.00 95.31 104 THR A CA 1
ATOM 836 C C . THR A 1 104 ? -24.085 6.409 26.267 1.00 95.31 104 THR A C 1
ATOM 838 O O . THR A 1 104 ? -24.741 6.571 25.238 1.00 95.31 104 THR A O 1
ATOM 841 N N . HIS A 1 105 ? -23.439 7.424 26.845 1.00 95.12 105 HIS A N 1
ATOM 842 C CA . HIS A 1 105 ? -23.380 8.748 26.234 1.00 95.12 105 HIS A CA 1
ATOM 843 C C . HIS A 1 105 ? -22.490 8.739 24.980 1.00 95.12 105 HIS A C 1
ATOM 845 O O . HIS A 1 105 ? -21.412 8.151 24.986 1.00 95.12 105 HIS A O 1
ATOM 851 N N . VAL A 1 106 ? -22.896 9.442 23.916 1.00 94.25 106 VAL A N 1
ATOM 852 C CA . VAL A 1 106 ? -22.207 9.416 22.607 1.00 94.25 106 VAL A CA 1
ATOM 853 C C . VAL A 1 106 ? -20.708 9.744 22.690 1.00 94.25 106 VAL A C 1
ATOM 855 O O . VAL A 1 106 ? -19.910 9.141 21.986 1.00 94.25 106 VAL A O 1
ATOM 858 N N . SER A 1 107 ? -20.299 10.618 23.617 1.00 92.88 107 SER A N 1
ATOM 859 C CA . SER A 1 107 ? -18.888 10.985 23.828 1.00 92.88 107 SER A CA 1
ATOM 860 C C . SER A 1 107 ? -17.992 9.838 24.314 1.00 92.88 107 SER A C 1
ATOM 862 O O . SER A 1 107 ? -16.768 9.950 24.265 1.00 92.88 107 SER A O 1
ATOM 864 N N . GLU A 1 108 ? -18.581 8.767 24.844 1.00 94.25 108 GLU A N 1
ATOM 865 C CA . GLU A 1 108 ? -17.865 7.560 25.270 1.00 94.25 108 GLU A CA 1
ATOM 866 C C . GLU A 1 108 ? -17.783 6.504 24.163 1.00 94.25 108 GLU A C 1
ATOM 868 O O . GLU A 1 108 ? -17.081 5.503 24.325 1.00 94.25 108 GLU A O 1
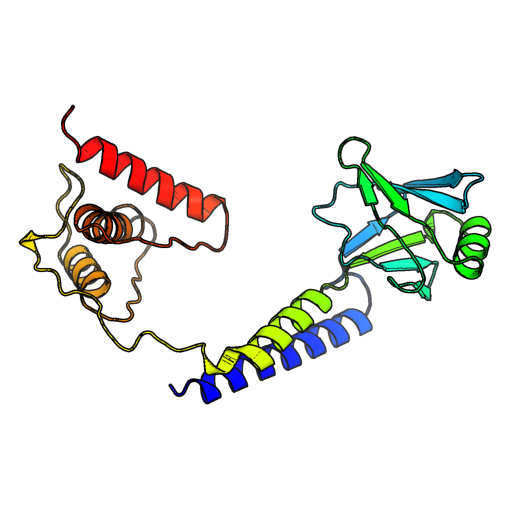ATOM 873 N N . VAL A 1 109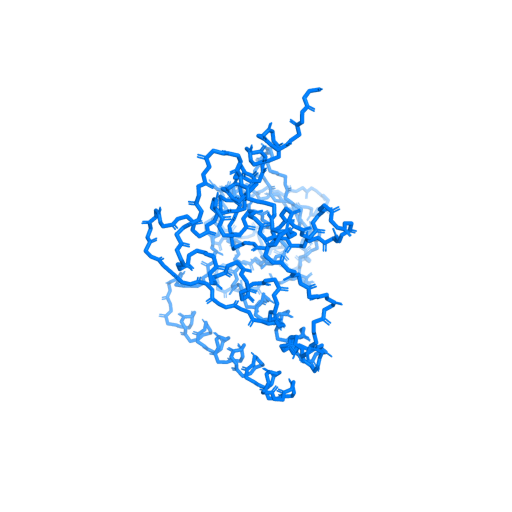 ? -18.473 6.727 23.043 1.00 94.50 109 VAL A N 1
ATOM 874 C CA . VAL A 1 109 ? -18.476 5.841 21.883 1.00 94.50 109 VAL A CA 1
ATOM 875 C C . VAL A 1 109 ? -17.464 6.352 20.868 1.00 94.50 109 VAL A C 1
ATOM 877 O O . VAL A 1 109 ? -17.481 7.519 20.478 1.00 94.50 109 VAL A O 1
ATOM 880 N N . LYS A 1 110 ? -16.562 5.474 20.431 1.00 92.56 110 LYS A N 1
ATOM 881 C CA . LYS A 1 110 ? -15.546 5.786 19.420 1.00 92.56 110 LYS A CA 1
ATOM 882 C C . LYS A 1 110 ? -15.411 4.637 18.436 1.00 92.56 110 LYS A C 1
ATOM 884 O O . LYS A 1 110 ? -15.561 3.479 18.817 1.00 92.56 110 LYS A O 1
ATOM 889 N N . LEU A 1 111 ? -15.044 4.940 17.197 1.00 91.00 111 LEU A N 1
ATOM 890 C CA . LEU A 1 111 ? -14.541 3.931 16.262 1.00 91.00 111 LEU A CA 1
ATOM 891 C C . LEU A 1 111 ? -13.022 4.016 16.208 1.00 91.00 111 LEU A C 1
ATOM 893 O O . LEU A 1 111 ? -12.451 5.102 16.102 1.00 91.00 111 LEU A O 1
ATOM 897 N N . VAL A 1 112 ? -12.356 2.875 16.320 1.00 87.56 112 VAL A N 1
ATOM 898 C CA . VAL A 1 112 ? -10.901 2.811 16.439 1.00 87.56 112 VAL A CA 1
ATOM 899 C C . VAL A 1 112 ? -10.344 1.838 15.418 1.00 87.56 112 VAL A C 1
ATOM 901 O O . VAL A 1 112 ? -10.801 0.710 15.321 1.00 87.56 112 VAL A O 1
ATOM 904 N N . SER A 1 113 ? -9.318 2.264 14.689 1.00 84.75 113 SER A N 1
ATOM 905 C CA . SER A 1 113 ? -8.455 1.387 13.898 1.00 84.75 113 SER A CA 1
ATOM 906 C C . SER A 1 113 ? -7.060 1.406 14.507 1.00 84.75 113 SER A C 1
ATOM 908 O O . SER A 1 113 ? -6.431 2.462 14.626 1.00 84.75 113 SER A O 1
ATOM 910 N N . ASP A 1 114 ? -6.557 0.234 14.877 1.00 79.00 114 ASP A N 1
ATOM 911 C CA . ASP A 1 114 ? -5.245 0.074 15.506 1.00 79.00 114 ASP A CA 1
ATOM 912 C C . ASP A 1 114 ? -4.131 -0.316 14.521 1.00 79.00 114 ASP A C 1
ATOM 914 O O . ASP A 1 114 ? -2.990 -0.500 14.948 1.00 79.00 114 ASP A O 1
ATOM 918 N N . LEU A 1 115 ? -4.463 -0.417 13.223 1.00 78.31 115 LEU A N 1
ATOM 919 C CA . LEU A 1 115 ? -3.589 -0.761 12.089 1.00 78.31 115 LEU A CA 1
ATOM 920 C C . LEU A 1 115 ? -2.840 -2.101 12.218 1.00 78.31 115 LEU A C 1
ATOM 922 O O . LEU A 1 115 ? -2.121 -2.487 11.294 1.00 78.31 115 LEU A O 1
ATOM 926 N N . LYS A 1 116 ? -3.023 -2.843 13.316 1.00 82.12 116 LYS A N 1
ATOM 927 C CA . LYS A 1 116 ? -2.351 -4.123 13.570 1.00 82.12 116 LYS A CA 1
ATOM 928 C C . LYS A 1 116 ? -2.758 -5.173 12.546 1.00 82.12 116 LYS A C 1
ATOM 930 O O . LYS A 1 116 ? -1.915 -5.950 12.112 1.00 82.12 116 LYS A O 1
ATOM 935 N N . TRP A 1 117 ? -4.006 -5.123 12.089 1.00 81.19 117 TRP A N 1
ATOM 936 C CA . TRP A 1 117 ? -4.502 -5.976 11.012 1.00 81.19 117 TRP A CA 1
ATOM 937 C C . TRP A 1 117 ? -3.685 -5.847 9.717 1.00 81.19 117 TRP A C 1
ATOM 939 O O . TRP A 1 117 ? -3.387 -6.851 9.075 1.00 81.19 117 TRP A O 1
ATOM 949 N N . LEU A 1 118 ? -3.244 -4.636 9.348 1.00 83.50 118 LEU A N 1
ATOM 950 C CA . LEU A 1 118 ? -2.429 -4.448 8.143 1.00 83.50 118 LEU A CA 1
ATOM 951 C C . LEU A 1 118 ? -1.063 -5.132 8.290 1.00 83.50 118 LEU A C 1
ATOM 953 O O . LEU A 1 118 ? -0.536 -5.705 7.332 1.00 83.50 118 LEU A O 1
ATOM 957 N N . ILE A 1 119 ? -0.507 -5.100 9.504 1.00 89.69 119 ILE A N 1
ATOM 958 C CA . ILE A 1 119 ? 0.726 -5.811 9.846 1.00 89.69 119 ILE A CA 1
ATOM 959 C C . ILE A 1 119 ? 0.487 -7.325 9.773 1.00 89.69 119 ILE A C 1
ATOM 961 O O . ILE A 1 119 ? 1.299 -8.017 9.165 1.00 89.69 119 ILE A O 1
ATOM 965 N N . ASP A 1 120 ? -0.637 -7.819 10.304 1.00 88.75 120 ASP A N 1
ATOM 966 C CA . ASP A 1 120 ? -1.010 -9.243 10.267 1.00 88.75 120 ASP A CA 1
ATOM 967 C C . ASP A 1 120 ? -1.163 -9.761 8.841 1.00 88.75 120 ASP A C 1
ATOM 969 O O . ASP A 1 120 ? -0.602 -10.793 8.490 1.00 88.75 120 ASP A O 1
ATOM 973 N N . ILE A 1 121 ? -1.871 -9.032 7.978 1.00 90.19 121 ILE A N 1
ATOM 974 C CA . ILE A 1 121 ? -2.017 -9.428 6.574 1.00 90.19 121 ILE A CA 1
ATOM 975 C C . ILE A 1 121 ? -0.673 -9.441 5.861 1.00 90.19 121 ILE A C 1
ATOM 977 O O . ILE A 1 121 ? -0.387 -10.364 5.098 1.00 90.19 121 ILE A O 1
ATOM 981 N N . THR A 1 122 ? 0.163 -8.438 6.117 1.00 93.75 122 THR A N 1
ATOM 982 C CA . THR A 1 122 ? 1.502 -8.376 5.530 1.00 93.75 122 THR A CA 1
ATOM 983 C C . THR A 1 122 ? 2.355 -9.556 6.002 1.00 93.75 122 THR A C 1
ATOM 985 O O . THR A 1 122 ? 3.038 -10.187 5.195 1.00 93.75 122 THR A O 1
ATOM 988 N N . GLN A 1 123 ? 2.276 -9.906 7.287 1.00 95.69 123 GLN A N 1
ATOM 989 C CA . GLN A 1 123 ? 2.949 -11.074 7.844 1.00 95.69 123 GLN A CA 1
ATOM 990 C C . GLN A 1 123 ? 2.443 -12.366 7.192 1.00 95.69 123 GLN A C 1
ATOM 992 O O . GLN A 1 123 ? 3.251 -13.124 6.660 1.00 95.69 123 GLN A O 1
ATOM 997 N N . ASN A 1 124 ? 1.124 -12.576 7.147 1.00 95.56 124 ASN A N 1
ATOM 998 C CA . ASN A 1 124 ? 0.487 -13.747 6.536 1.00 95.56 124 ASN A CA 1
ATOM 999 C C . ASN A 1 124 ? 0.887 -13.910 5.063 1.00 95.56 124 ASN A C 1
ATOM 1001 O O . ASN A 1 124 ? 1.119 -15.029 4.592 1.00 95.56 124 ASN A O 1
ATOM 1005 N N . PHE A 1 125 ? 1.006 -12.797 4.331 1.00 96.44 125 PHE A N 1
ATOM 1006 C CA . PHE A 1 125 ? 1.514 -12.794 2.964 1.00 96.44 125 PHE A CA 1
ATOM 1007 C C . PHE A 1 125 ? 2.951 -13.323 2.899 1.00 96.44 125 PHE A C 1
ATOM 1009 O O . PHE A 1 125 ? 3.226 -14.219 2.103 1.00 96.44 125 PHE A O 1
ATOM 1016 N N . TYR A 1 126 ? 3.869 -12.829 3.734 1.00 96.44 126 TYR A N 1
ATOM 1017 C CA . TYR A 1 126 ? 5.255 -13.312 3.735 1.00 96.44 126 TYR A CA 1
ATOM 1018 C C . TYR A 1 126 ? 5.390 -14.746 4.256 1.00 96.44 126 TYR A C 1
ATOM 1020 O O . TYR A 1 126 ? 6.209 -15.515 3.750 1.00 96.44 126 TYR A O 1
ATOM 1028 N N . GLU A 1 127 ? 4.567 -15.160 5.212 1.00 96.00 127 GLU A N 1
ATOM 1029 C CA . GLU A 1 127 ? 4.531 -16.546 5.674 1.00 96.00 127 GLU A CA 1
ATOM 1030 C C . GLU A 1 127 ? 4.114 -17.497 4.546 1.00 96.00 127 GLU A C 1
ATOM 1032 O O . GLU A 1 127 ? 4.801 -18.498 4.304 1.00 96.00 127 GLU A O 1
ATOM 1037 N N . SER A 1 128 ? 3.066 -17.136 3.803 1.00 96.38 128 SER A N 1
ATOM 1038 C CA . SER A 1 128 ? 2.497 -17.949 2.721 1.00 96.38 128 SER A CA 1
ATOM 1039 C C . SER A 1 128 ? 3.339 -17.904 1.442 1.00 96.38 128 SER A C 1
ATOM 1041 O O . SER A 1 128 ? 3.666 -18.938 0.861 1.00 96.38 128 SER A O 1
ATOM 1043 N N . TYR A 1 129 ? 3.740 -16.707 1.018 1.00 95.94 129 TYR A N 1
ATOM 1044 C CA . TYR A 1 129 ? 4.305 -16.436 -0.308 1.00 95.94 129 TYR A CA 1
ATOM 1045 C C . TYR A 1 129 ? 5.729 -15.878 -0.270 1.00 95.94 129 TYR A C 1
ATOM 1047 O O . TYR A 1 129 ? 6.343 -15.707 -1.318 1.00 95.94 129 TYR A O 1
ATOM 1055 N N . GLY A 1 130 ? 6.308 -15.627 0.908 1.00 93.75 130 GLY A N 1
ATOM 1056 C CA . GLY A 1 130 ? 7.637 -15.012 1.028 1.00 93.75 130 GLY A CA 1
ATOM 1057 C C . GLY A 1 130 ? 8.752 -15.809 0.350 1.00 93.75 130 GLY A C 1
ATOM 1058 O O . GLY A 1 130 ? 9.703 -15.223 -0.148 1.00 93.75 130 GLY A O 1
ATOM 1059 N N . HIS A 1 131 ? 8.605 -17.131 0.240 1.00 91.44 131 HIS A N 1
ATOM 1060 C CA . HIS A 1 131 ? 9.543 -17.994 -0.486 1.00 91.44 131 HIS A CA 1
ATOM 1061 C C . HIS A 1 131 ? 9.602 -17.695 -1.999 1.00 91.44 131 HIS A C 1
ATOM 1063 O O . HIS A 1 131 ? 10.583 -18.046 -2.658 1.00 91.44 131 HIS A O 1
ATOM 1069 N N . MET A 1 132 ? 8.568 -17.043 -2.546 1.00 92.19 132 MET A N 1
ATOM 1070 C CA . MET A 1 132 ? 8.496 -16.582 -3.937 1.00 92.19 132 MET A CA 1
ATOM 1071 C C . MET A 1 132 ? 9.121 -15.194 -4.125 1.00 92.19 132 MET A C 1
ATOM 1073 O O . MET A 1 132 ? 9.409 -14.803 -5.257 1.00 92.19 132 MET A O 1
ATOM 1077 N N . VAL A 1 133 ? 9.334 -14.442 -3.040 1.00 90.69 133 VAL A N 1
ATOM 1078 C CA . VAL A 1 133 ? 9.927 -13.104 -3.084 1.00 90.69 133 VAL A CA 1
ATOM 1079 C C . VAL A 1 133 ? 11.436 -13.249 -3.235 1.00 90.69 133 VAL A C 1
ATOM 1081 O O . VAL A 1 133 ? 12.141 -13.709 -2.338 1.00 90.69 133 VAL A O 1
ATOM 1084 N N . ARG A 1 134 ? 11.942 -12.855 -4.399 1.00 87.25 134 ARG A N 1
ATOM 1085 C CA . ARG A 1 134 ? 13.366 -12.899 -4.728 1.00 87.25 134 ARG A CA 1
ATOM 1086 C C . ARG A 1 134 ? 13.731 -11.750 -5.649 1.00 87.25 134 ARG A C 1
ATOM 1088 O O . ARG A 1 134 ? 12.882 -11.246 -6.381 1.00 87.25 134 ARG A O 1
ATOM 1095 N N . TYR A 1 135 ? 15.004 -11.371 -5.623 1.00 84.81 135 TYR A N 1
ATOM 1096 C CA . TYR A 1 135 ? 15.537 -10.490 -6.651 1.00 84.81 135 TYR A CA 1
ATOM 1097 C C . TYR A 1 135 ? 15.454 -11.190 -8.012 1.00 84.81 135 TYR A C 1
ATOM 1099 O O . TYR A 1 135 ? 15.700 -12.402 -8.074 1.00 84.81 135 TYR A O 1
ATOM 1107 N N . PRO A 1 136 ? 15.106 -10.462 -9.083 1.00 85.44 136 PRO A N 1
ATOM 1108 C CA . PRO A 1 136 ? 15.252 -10.974 -10.434 1.00 85.44 136 PRO A CA 1
ATOM 1109 C C . PRO A 1 136 ? 16.690 -11.458 -10.650 1.00 85.44 136 PRO A C 1
ATOM 1111 O O . PRO A 1 136 ? 17.651 -10.752 -10.352 1.00 85.44 136 PRO A O 1
ATOM 1114 N N . ASP A 1 137 ? 16.836 -12.686 -11.135 1.00 83.62 137 ASP A N 1
ATOM 1115 C CA . ASP A 1 137 ? 18.123 -13.343 -11.388 1.00 83.62 137 ASP A CA 1
ATOM 1116 C C . ASP A 1 137 ? 18.391 -13.537 -12.886 1.00 83.62 137 ASP A C 1
ATOM 1118 O O . ASP A 1 137 ? 19.415 -14.102 -13.274 1.00 83.62 137 ASP A O 1
ATOM 1122 N N . ARG A 1 138 ? 17.462 -13.088 -13.734 1.00 79.94 138 ARG A N 1
ATOM 1123 C CA . ARG A 1 138 ? 17.512 -13.245 -15.184 1.00 79.94 138 ARG A CA 1
ATOM 1124 C C . ARG A 1 138 ? 17.029 -11.984 -15.872 1.00 79.94 138 ARG A C 1
ATOM 1126 O O . ARG A 1 138 ? 16.023 -11.402 -15.474 1.00 79.94 138 ARG A O 1
ATOM 1133 N N . LEU A 1 139 ? 17.743 -11.630 -16.930 1.00 79.38 139 LEU A N 1
ATOM 1134 C CA . LEU A 1 139 ? 17.296 -10.664 -17.917 1.00 79.38 139 LEU A CA 1
ATOM 1135 C C . LEU A 1 139 ? 16.371 -11.341 -18.914 1.00 79.38 139 LEU A C 1
ATOM 1137 O O . LEU A 1 139 ? 16.588 -12.498 -19.285 1.00 79.38 139 LEU A O 1
ATOM 1141 N N . THR A 1 140 ? 15.356 -10.603 -19.344 1.00 71.06 140 THR A N 1
ATOM 1142 C CA . THR A 1 140 ? 14.476 -11.037 -20.428 1.00 71.06 140 THR A CA 1
ATOM 1143 C C . THR A 1 140 ? 15.118 -10.735 -21.778 1.00 71.06 140 THR A C 1
ATOM 1145 O O . THR A 1 140 ? 15.147 -11.618 -22.627 1.00 71.06 140 THR A O 1
ATOM 1148 N N . ASN A 1 141 ? 15.682 -9.530 -21.932 1.00 80.38 141 ASN A N 1
ATOM 1149 C CA . ASN A 1 141 ? 16.280 -9.008 -23.160 1.00 80.38 141 ASN A CA 1
ATOM 1150 C C . ASN A 1 141 ? 17.558 -8.207 -22.856 1.00 80.38 141 ASN A C 1
ATOM 1152 O O . ASN A 1 141 ? 17.789 -7.813 -21.713 1.00 80.38 141 ASN A O 1
ATOM 1156 N N . LEU A 1 142 ? 18.386 -8.007 -23.883 1.00 86.06 142 LEU A N 1
ATOM 1157 C CA . LEU A 1 142 ? 19.552 -7.125 -23.869 1.00 86.06 142 LEU A CA 1
ATOM 1158 C C . LEU A 1 142 ? 19.393 -6.122 -25.005 1.00 86.06 142 LEU A C 1
ATOM 1160 O O . LEU A 1 142 ? 19.172 -6.531 -26.141 1.00 86.06 142 LEU A O 1
ATOM 1164 N N . TYR A 1 143 ? 19.538 -4.846 -24.681 1.00 87.81 143 TYR A N 1
ATOM 1165 C CA . TYR A 1 143 ? 19.348 -3.726 -25.585 1.00 87.81 143 TYR A CA 1
ATOM 1166 C C . TYR A 1 143 ? 20.685 -3.066 -25.912 1.00 87.81 143 TYR A C 1
ATOM 1168 O O . TYR A 1 143 ? 21.433 -2.660 -25.012 1.00 87.81 143 TYR A O 1
ATOM 1176 N N . GLY A 1 144 ? 20.970 -2.922 -27.201 1.00 88.56 144 GLY A N 1
ATOM 1177 C CA . GLY A 1 144 ? 22.009 -2.036 -27.705 1.00 88.56 144 GLY A CA 1
ATOM 1178 C C . GLY A 1 144 ? 21.641 -0.569 -27.484 1.00 88.56 144 GLY A C 1
ATOM 1179 O O . GLY A 1 144 ? 20.470 -0.197 -27.398 1.00 88.56 144 GLY A O 1
ATOM 1180 N N . ARG A 1 145 ? 22.648 0.308 -27.397 1.00 86.62 145 ARG A N 1
ATOM 1181 C CA . ARG A 1 145 ? 22.426 1.752 -27.176 1.00 86.62 145 ARG A CA 1
ATOM 1182 C C . ARG A 1 145 ? 21.647 2.407 -28.323 1.00 86.62 145 ARG A C 1
ATOM 1184 O O . ARG A 1 145 ? 21.004 3.432 -28.127 1.00 86.62 145 ARG A O 1
ATOM 1191 N N . GLU A 1 146 ? 21.715 1.825 -29.511 1.00 85.69 146 GLU A N 1
ATOM 1192 C CA . GLU A 1 146 ? 20.966 2.201 -30.707 1.00 85.69 146 GLU A CA 1
ATOM 1193 C C . GLU A 1 146 ? 19.457 1.936 -30.596 1.00 85.69 146 GLU A C 1
ATOM 1195 O O . GLU A 1 146 ? 18.678 2.592 -31.283 1.00 85.69 146 GLU A O 1
ATOM 1200 N N . GLU A 1 147 ? 19.046 1.029 -29.707 1.00 87.69 147 GLU A N 1
ATOM 1201 C CA . GLU A 1 147 ? 17.643 0.697 -29.422 1.00 87.69 147 GLU A CA 1
ATOM 1202 C C . GLU A 1 147 ? 17.058 1.607 -28.324 1.00 87.69 147 GLU A C 1
ATOM 1204 O O . GLU A 1 147 ? 15.883 1.522 -27.960 1.00 87.69 147 GLU A O 1
ATOM 1209 N N . PHE A 1 148 ? 17.864 2.504 -27.744 1.00 89.62 148 PHE A N 1
ATOM 1210 C CA . PHE A 1 148 ? 17.398 3.375 -26.671 1.00 89.62 148 PHE A CA 1
ATOM 1211 C C . PHE A 1 148 ? 16.510 4.491 -27.224 1.00 89.62 148 PHE A C 1
ATOM 1213 O O . PHE A 1 148 ? 16.952 5.379 -27.955 1.00 89.62 148 PHE A O 1
ATOM 1220 N N . HIS A 1 149 ? 15.248 4.503 -26.802 1.00 86.25 149 HIS A N 1
ATOM 1221 C CA . HIS A 1 149 ? 14.269 5.494 -27.232 1.00 86.25 149 HIS A CA 1
ATOM 1222 C C . HIS A 1 149 ? 14.311 6.740 -26.336 1.00 86.25 149 HIS A C 1
ATOM 1224 O O . HIS A 1 149 ? 13.481 6.920 -25.440 1.00 86.25 149 HIS A O 1
ATOM 1230 N N . THR A 1 150 ? 15.295 7.612 -26.567 1.00 83.88 150 THR A N 1
ATOM 1231 C CA . THR A 1 150 ? 15.444 8.872 -25.822 1.00 83.88 150 THR A CA 1
ATOM 1232 C C . THR A 1 150 ? 14.418 9.936 -26.258 1.00 83.88 150 THR A C 1
ATOM 1234 O O . THR A 1 150 ? 13.989 9.964 -27.416 1.00 83.88 150 THR A O 1
ATOM 1237 N N . PRO A 1 151 ? 13.990 10.844 -25.355 1.00 77.38 151 PRO A N 1
ATOM 1238 C CA . PRO A 1 151 ? 13.120 11.965 -25.720 1.00 77.38 151 PRO A CA 1
ATOM 1239 C C . PRO A 1 151 ? 13.761 12.878 -26.779 1.00 77.38 151 PRO A C 1
ATOM 1241 O O . PRO A 1 151 ? 14.931 13.251 -26.651 1.00 77.38 151 PRO A O 1
ATOM 1244 N N . LYS A 1 152 ? 12.995 13.292 -27.801 1.00 74.38 152 LYS A N 1
ATOM 1245 C CA . LYS A 1 152 ? 13.515 14.135 -28.894 1.00 74.38 152 LYS A CA 1
ATOM 1246 C C . LYS A 1 152 ? 14.077 15.459 -28.362 1.00 74.38 152 LYS A C 1
ATOM 1248 O O . LYS A 1 152 ? 13.483 16.116 -27.512 1.00 74.38 152 LYS A O 1
ATOM 1253 N N . GLY A 1 153 ? 15.220 15.879 -28.907 1.00 74.12 153 GLY A N 1
ATOM 1254 C CA . GLY A 1 153 ? 15.848 17.162 -28.572 1.00 74.12 153 GLY A CA 1
ATOM 1255 C C . GLY A 1 153 ? 16.551 17.200 -27.211 1.00 74.12 153 GLY A C 1
ATOM 1256 O O . GLY A 1 153 ? 16.896 18.285 -26.740 1.00 74.12 153 GLY A O 1
ATOM 1257 N N . ARG A 1 154 ? 16.769 16.045 -26.570 1.00 79.88 154 ARG A N 1
ATOM 1258 C CA . ARG A 1 154 ? 17.549 15.935 -25.335 1.00 79.88 154 ARG A CA 1
ATOM 1259 C C . ARG A 1 154 ? 18.600 14.840 -25.450 1.00 79.88 154 ARG A C 1
ATOM 1261 O O . ARG A 1 154 ? 18.269 13.665 -25.547 1.00 79.88 154 ARG A O 1
ATOM 1268 N N . GLU A 1 155 ? 19.860 15.242 -25.356 1.00 84.44 155 GLU A N 1
ATOM 1269 C CA . GLU A 1 155 ? 20.986 14.314 -25.310 1.00 84.44 155 GLU A CA 1
ATOM 1270 C C . GLU A 1 155 ? 21.230 13.826 -23.872 1.00 84.44 155 GLU A C 1
ATOM 1272 O O . GLU A 1 155 ? 21.242 14.650 -22.946 1.00 84.44 155 GLU A O 1
ATOM 1277 N N . PRO A 1 156 ? 21.430 12.513 -23.655 1.00 87.69 156 PRO A N 1
ATOM 1278 C CA . PRO A 1 156 ? 21.820 11.986 -22.355 1.00 87.69 156 PRO A CA 1
ATOM 1279 C C . PRO A 1 156 ? 23.206 12.492 -21.951 1.00 87.69 156 PRO A C 1
ATOM 1281 O O . PRO A 1 156 ? 24.149 12.486 -22.743 1.00 87.69 156 PRO A O 1
ATOM 1284 N N . SER A 1 157 ? 23.377 12.833 -20.673 1.00 91.94 157 SER A N 1
ATOM 1285 C CA . SER A 1 157 ? 24.722 12.883 -20.096 1.00 91.94 157 SER A CA 1
ATOM 1286 C C . SER A 1 157 ? 25.330 11.471 -20.045 1.00 91.94 157 SER A C 1
ATOM 1288 O O . SER A 1 157 ? 24.581 10.492 -20.004 1.00 91.94 157 SER A O 1
ATOM 1290 N N . PRO A 1 158 ? 26.666 11.327 -19.957 1.00 93.00 158 PRO A N 1
ATOM 1291 C CA . PRO A 1 158 ? 27.299 10.014 -19.813 1.00 93.00 158 PRO A CA 1
ATOM 1292 C C . PRO A 1 158 ? 26.717 9.193 -18.653 1.00 93.00 158 PRO A C 1
ATOM 1294 O O . PRO A 1 158 ? 26.365 8.038 -18.827 1.00 93.00 158 PRO A O 1
ATOM 1297 N N . GLN A 1 159 ? 26.484 9.824 -17.499 1.00 93.31 159 GLN A N 1
ATOM 1298 C CA . GLN A 1 159 ? 25.906 9.159 -16.325 1.00 93.31 159 GLN A CA 1
ATOM 1299 C C . GLN A 1 159 ? 24.440 8.760 -16.529 1.00 93.31 159 GLN A C 1
ATOM 1301 O O . GLN A 1 159 ? 23.982 7.782 -15.948 1.00 93.31 159 GLN A O 1
ATOM 1306 N N . GLN A 1 160 ? 23.682 9.529 -17.316 1.00 93.38 160 GLN A N 1
ATOM 1307 C CA . GLN A 1 160 ? 22.316 9.155 -17.677 1.00 93.38 160 GLN A CA 1
ATOM 1308 C C . GLN A 1 160 ? 22.318 7.980 -18.650 1.00 93.38 160 GLN A C 1
ATOM 1310 O O . GLN A 1 160 ? 21.484 7.096 -18.497 1.00 93.38 160 GLN A O 1
ATOM 1315 N N . MET A 1 161 ? 23.254 7.955 -19.602 1.00 93.69 161 MET A N 1
ATOM 1316 C CA . MET A 1 161 ? 23.431 6.832 -20.519 1.00 93.69 161 MET A CA 1
ATOM 1317 C C . MET A 1 161 ? 23.790 5.555 -19.758 1.00 93.69 161 MET A C 1
ATOM 1319 O O . MET A 1 161 ? 23.112 4.548 -19.927 1.00 93.69 161 MET A O 1
ATOM 1323 N N . ASP A 1 162 ? 24.771 5.620 -18.858 1.00 93.75 162 ASP A N 1
ATOM 1324 C CA . ASP A 1 162 ? 25.170 4.478 -18.027 1.00 93.75 162 ASP A CA 1
ATOM 1325 C C . ASP A 1 162 ? 24.004 3.991 -17.148 1.00 93.75 162 ASP A C 1
ATOM 1327 O O . ASP A 1 162 ? 23.801 2.792 -16.971 1.00 93.75 162 ASP A O 1
ATOM 1331 N N . ALA A 1 163 ? 23.188 4.913 -16.623 1.00 95.25 163 ALA A N 1
ATOM 1332 C CA . ALA A 1 163 ? 22.000 4.556 -15.852 1.00 95.25 163 ALA A CA 1
ATOM 1333 C C . ALA A 1 163 ? 20.902 3.904 -16.710 1.00 95.25 163 ALA A C 1
ATOM 1335 O O . ALA A 1 163 ? 20.231 2.997 -16.228 1.00 95.25 163 ALA A O 1
ATOM 1336 N N . ILE A 1 164 ? 20.697 4.357 -17.952 1.00 94.25 164 ILE A N 1
ATOM 1337 C CA . ILE A 1 164 ? 19.746 3.739 -18.892 1.00 94.25 164 ILE A CA 1
ATOM 1338 C C . ILE A 1 164 ? 20.213 2.329 -19.246 1.00 94.25 164 ILE A C 1
ATOM 1340 O O . ILE A 1 164 ? 19.423 1.394 -19.161 1.00 94.25 164 ILE A O 1
ATOM 1344 N N . GLU A 1 165 ? 21.495 2.178 -19.576 1.00 93.81 165 GLU A N 1
ATOM 1345 C CA . GLU A 1 165 ? 22.097 0.887 -19.901 1.00 93.81 165 GLU A CA 1
ATOM 1346 C C . GLU A 1 165 ? 21.967 -0.089 -18.731 1.00 93.81 165 GLU A C 1
ATOM 1348 O O . GLU A 1 165 ? 21.464 -1.189 -18.922 1.00 93.81 165 GLU A O 1
ATOM 1353 N N . GLY A 1 166 ? 22.294 0.335 -17.508 1.00 93.31 166 GLY A N 1
ATOM 1354 C CA . GLY A 1 166 ? 22.109 -0.508 -16.327 1.00 93.31 166 GLY A CA 1
ATOM 1355 C C . GLY A 1 166 ? 20.644 -0.878 -16.074 1.00 93.31 166 GLY A C 1
ATOM 1356 O O . GLY A 1 166 ? 20.355 -1.997 -15.678 1.00 93.31 166 GLY A O 1
ATOM 1357 N N . VAL A 1 167 ? 19.679 0.019 -16.308 1.00 93.38 167 VAL A N 1
ATOM 1358 C CA . VAL A 1 167 ? 18.246 -0.309 -16.134 1.00 93.38 167 VAL A CA 1
ATOM 1359 C C . VAL A 1 167 ? 17.754 -1.322 -17.170 1.00 93.38 167 VAL A C 1
ATOM 1361 O O . VAL A 1 167 ? 16.936 -2.173 -16.831 1.00 93.38 167 VAL A O 1
ATOM 1364 N N . LEU A 1 168 ? 18.217 -1.222 -18.416 1.00 92.69 168 LEU A N 1
ATOM 1365 C CA . LEU A 1 168 ? 17.768 -2.078 -19.516 1.00 92.69 168 LEU A CA 1
ATOM 1366 C C . LEU A 1 168 ? 18.511 -3.417 -19.584 1.00 92.69 168 LEU A C 1
ATOM 1368 O O . LEU A 1 168 ? 17.941 -4.394 -20.062 1.00 92.69 168 LEU A O 1
ATOM 1372 N N . ASN A 1 169 ? 19.754 -3.467 -19.095 1.00 92.75 169 ASN A N 1
ATOM 1373 C CA . ASN A 1 169 ? 20.659 -4.600 -19.283 1.00 92.75 169 ASN A CA 1
ATOM 1374 C C . ASN A 1 169 ? 21.126 -5.270 -17.984 1.00 92.75 169 ASN A C 1
ATOM 1376 O O . ASN A 1 169 ? 21.931 -6.194 -18.066 1.00 92.75 169 ASN A O 1
ATOM 1380 N N . ASP A 1 170 ? 20.611 -4.882 -16.810 1.00 91.62 170 ASP A N 1
ATOM 1381 C CA . ASP A 1 170 ? 20.798 -5.629 -15.557 1.00 91.62 170 ASP A CA 1
ATOM 1382 C C . ASP A 1 170 ? 19.462 -6.168 -15.003 1.00 91.62 170 ASP A C 1
ATOM 1384 O O . ASP A 1 170 ? 18.439 -5.486 -15.075 1.00 91.62 170 ASP A O 1
ATOM 1388 N N . PRO A 1 171 ? 19.424 -7.372 -14.388 1.00 89.62 171 PRO A N 1
ATOM 1389 C CA . PRO A 1 171 ? 18.196 -7.905 -13.787 1.00 89.62 171 PRO A CA 1
ATOM 1390 C C . PRO A 1 171 ? 17.639 -7.017 -12.665 1.00 89.62 171 PRO A C 1
ATOM 1392 O O . PRO A 1 171 ? 16.469 -7.104 -12.296 1.00 89.62 171 PRO A O 1
ATOM 1395 N N . THR A 1 172 ? 18.492 -6.216 -12.029 1.00 89.75 172 THR A N 1
ATOM 1396 C CA . THR A 1 172 ? 18.117 -5.314 -10.941 1.00 89.75 172 THR A CA 1
ATOM 1397 C C . THR A 1 172 ? 19.062 -4.131 -10.919 1.00 89.75 172 THR A C 1
ATOM 1399 O O . THR A 1 172 ? 20.274 -4.306 -10.811 1.00 89.75 172 THR A O 1
ATOM 1402 N N . SER A 1 173 ? 18.491 -2.931 -10.910 1.00 91.38 173 SER A N 1
ATOM 1403 C CA . SER A 1 173 ? 19.260 -1.694 -11.035 1.00 91.38 173 SER A CA 1
ATOM 1404 C C . SER A 1 173 ? 18.753 -0.669 -10.029 1.00 91.38 173 SER A C 1
ATOM 1406 O O . SER A 1 173 ? 17.553 -0.555 -9.773 1.00 91.38 173 SER A O 1
ATOM 1408 N N . TYR A 1 174 ? 19.673 0.095 -9.442 1.00 92.69 174 TYR A N 1
ATOM 1409 C CA . TYR A 1 174 ? 19.352 1.178 -8.516 1.00 92.69 174 TYR A CA 1
ATOM 1410 C C . TYR A 1 174 ? 19.910 2.495 -9.047 1.00 92.69 174 TYR A C 1
ATOM 1412 O O . TYR A 1 174 ? 21.118 2.723 -9.044 1.00 92.69 174 TYR A O 1
ATOM 1420 N N . VAL A 1 175 ? 19.014 3.375 -9.496 1.00 93.00 175 VAL A N 1
ATOM 1421 C CA . VAL A 1 175 ? 19.383 4.685 -10.040 1.00 93.00 175 VAL A CA 1
ATOM 1422 C C . VAL A 1 175 ? 19.261 5.749 -8.957 1.00 93.00 175 VAL A C 1
ATOM 1424 O O . VAL A 1 175 ? 18.167 6.063 -8.484 1.00 93.00 175 VAL A O 1
ATOM 1427 N N . TRP A 1 176 ? 20.388 6.365 -8.609 1.00 93.94 176 TRP A N 1
ATOM 1428 C CA . TRP A 1 1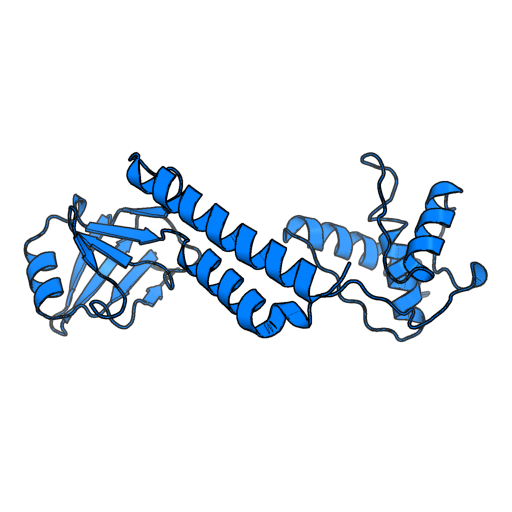76 ? 20.453 7.471 -7.659 1.00 93.94 176 TRP A CA 1
ATOM 1429 C C . TRP A 1 176 ? 20.957 8.760 -8.318 1.00 93.94 176 TRP A C 1
ATOM 1431 O O . TRP A 1 176 ? 21.684 8.744 -9.305 1.00 93.94 176 TRP A O 1
ATOM 1441 N N . GLY A 1 177 ? 20.557 9.906 -7.770 1.00 89.94 177 GLY A N 1
ATOM 1442 C CA . GLY A 1 177 ? 20.986 11.223 -8.236 1.00 89.94 177 GLY A CA 1
ATOM 1443 C C . GLY A 1 177 ? 20.220 12.347 -7.547 1.00 89.94 177 GLY A C 1
ATOM 1444 O O . GLY A 1 177 ? 19.101 12.147 -7.063 1.00 89.94 177 GLY A O 1
ATOM 1445 N N . THR A 1 178 ? 20.787 13.550 -7.525 1.00 89.94 178 THR A N 1
ATOM 1446 C CA . THR A 1 178 ? 20.182 14.724 -6.874 1.00 89.94 178 THR A CA 1
ATOM 1447 C C . THR A 1 178 ? 18.867 15.161 -7.551 1.00 89.94 178 THR A C 1
ATOM 1449 O O . THR A 1 178 ? 18.552 14.731 -8.668 1.00 89.94 178 THR A O 1
ATOM 1452 N N . PRO A 1 179 ? 18.003 15.949 -6.883 1.00 87.69 179 PRO A N 1
ATOM 1453 C CA . PRO A 1 179 ? 16.803 16.500 -7.515 1.00 87.69 179 PRO A CA 1
ATOM 1454 C C . PRO A 1 179 ? 17.139 17.256 -8.811 1.00 87.69 179 PRO A C 1
ATOM 1456 O O . PRO A 1 179 ? 18.122 17.985 -8.867 1.00 87.69 179 PRO A O 1
ATOM 1459 N N . GLY A 1 180 ? 16.335 17.065 -9.861 1.00 83.94 180 GLY A N 1
ATOM 1460 C CA . GLY A 1 180 ? 16.535 17.730 -11.157 1.00 83.94 180 GLY A CA 1
ATOM 1461 C C . GLY A 1 180 ? 17.464 17.021 -12.154 1.00 83.94 180 GLY A C 1
ATOM 1462 O O . GLY A 1 180 ? 17.446 17.382 -13.324 1.00 83.94 180 GLY A O 1
ATOM 1463 N N . THR A 1 181 ? 18.189 15.959 -11.777 1.00 86.00 181 THR A N 1
ATOM 1464 C CA . THR A 1 181 ? 19.135 15.250 -12.680 1.00 86.00 181 THR A CA 1
ATOM 1465 C C . THR A 1 181 ? 18.492 14.362 -13.755 1.00 86.00 181 THR A C 1
ATOM 1467 O O . THR A 1 181 ? 19.172 13.582 -14.416 1.00 86.00 181 THR A O 1
ATOM 1470 N N . GLY A 1 182 ? 17.171 14.425 -13.929 1.00 85.25 182 GLY A N 1
ATOM 1471 C CA . GLY A 1 182 ? 16.480 13.670 -14.977 1.00 85.25 182 GLY A CA 1
ATOM 1472 C C . GLY A 1 182 ? 16.219 12.187 -14.681 1.00 85.25 182 GLY A C 1
ATOM 1473 O O . GLY A 1 182 ? 15.791 11.479 -15.579 1.00 85.25 182 GLY A O 1
ATOM 1474 N N . LYS A 1 183 ? 16.384 11.694 -13.444 1.00 91.12 183 LYS A N 1
ATOM 1475 C CA . LYS A 1 183 ? 16.084 10.282 -13.091 1.00 91.12 183 LYS A CA 1
ATOM 1476 C C . LYS A 1 183 ? 14.721 9.800 -13.607 1.00 91.12 183 LYS A C 1
ATOM 1478 O O . LYS A 1 183 ? 14.624 8.778 -14.266 1.00 91.12 183 LYS A O 1
ATOM 1483 N N . THR A 1 184 ? 13.666 10.559 -13.313 1.00 86.12 184 THR A N 1
ATOM 1484 C CA . THR A 1 184 ? 12.289 10.185 -13.663 1.00 86.12 184 THR A CA 1
ATOM 1485 C C . THR A 1 184 ? 11.912 10.609 -15.079 1.00 86.12 184 THR A C 1
ATOM 1487 O O . THR A 1 184 ? 11.293 9.849 -15.807 1.00 86.12 184 THR A O 1
ATOM 1490 N N . GLN A 1 185 ? 12.266 11.840 -15.457 1.00 83.94 185 GLN A N 1
ATOM 1491 C CA . GLN A 1 185 ? 11.833 12.467 -16.714 1.00 83.94 185 GLN A CA 1
ATOM 1492 C C . GLN A 1 185 ? 12.746 12.146 -17.906 1.00 83.94 185 GLN A C 1
ATOM 1494 O O . GLN A 1 185 ? 12.494 12.638 -19.001 1.00 83.94 185 GLN A O 1
ATOM 1499 N N . PHE A 1 186 ? 13.846 11.431 -17.670 1.00 88.12 186 PHE A N 1
ATOM 1500 C CA . PHE A 1 186 ? 14.796 11.051 -18.705 1.00 88.12 186 PHE A CA 1
ATOM 1501 C C . PHE A 1 186 ? 15.171 9.571 -18.583 1.00 88.12 186 PHE A C 1
ATOM 1503 O O . PHE A 1 186 ? 14.768 8.788 -19.427 1.00 88.12 186 PHE A O 1
ATOM 1510 N N . VAL A 1 187 ? 15.865 9.153 -17.516 1.00 91.81 187 VAL A N 1
ATOM 1511 C CA . VAL A 1 187 ? 16.364 7.763 -17.395 1.00 91.81 187 VAL A CA 1
ATOM 1512 C C . VAL A 1 187 ? 15.213 6.754 -17.372 1.00 91.81 187 VAL A C 1
ATOM 1514 O O . VAL A 1 187 ? 15.143 5.871 -18.223 1.00 91.81 187 VAL A O 1
ATOM 1517 N N . LEU A 1 188 ? 14.269 6.919 -16.440 1.00 91.12 188 LEU A N 1
ATOM 1518 C CA . LEU A 1 188 ? 13.113 6.030 -16.317 1.00 91.12 188 LEU A CA 1
ATOM 1519 C C . LEU A 1 188 ? 12.204 6.097 -17.551 1.00 91.12 188 LEU A C 1
ATOM 1521 O O . LEU A 1 188 ? 11.731 5.063 -18.007 1.00 91.12 188 LEU A O 1
ATOM 1525 N N . SER A 1 189 ? 11.959 7.291 -18.101 1.00 89.00 189 SER A N 1
ATOM 1526 C CA . SER A 1 189 ? 11.127 7.429 -19.299 1.00 89.00 189 SER A CA 1
ATOM 1527 C C . SER A 1 189 ? 11.746 6.743 -20.511 1.00 89.00 189 SER A C 1
ATOM 1529 O O . SER A 1 189 ? 11.023 6.050 -21.213 1.00 89.00 189 SER A O 1
ATOM 1531 N N . THR A 1 190 ? 13.058 6.881 -20.731 1.00 90.38 190 THR A N 1
ATOM 1532 C CA . THR A 1 190 ? 13.762 6.200 -21.827 1.00 90.38 190 THR A CA 1
ATOM 1533 C C . THR A 1 190 ? 13.665 4.688 -21.668 1.00 90.38 190 THR A C 1
ATOM 1535 O O . THR A 1 190 ? 13.260 4.016 -22.606 1.00 90.38 190 THR A O 1
ATOM 1538 N N . ALA A 1 191 ? 13.944 4.156 -20.473 1.00 92.12 191 ALA A N 1
ATOM 1539 C CA . ALA A 1 191 ? 13.867 2.717 -20.233 1.00 92.12 191 ALA A CA 1
ATOM 1540 C C . ALA A 1 191 ? 12.454 2.155 -20.478 1.00 92.12 191 ALA A C 1
ATOM 1542 O O . ALA A 1 191 ? 12.289 1.167 -21.187 1.00 92.12 191 ALA A O 1
ATOM 1543 N N . ILE A 1 192 ? 11.419 2.825 -19.954 1.00 91.75 192 ILE A N 1
ATOM 1544 C CA . ILE A 1 192 ? 10.023 2.421 -20.179 1.00 91.75 192 ILE A CA 1
ATOM 1545 C C . ILE A 1 192 ? 9.672 2.495 -21.669 1.00 91.75 192 ILE A C 1
ATOM 1547 O O . ILE A 1 192 ? 9.026 1.587 -22.185 1.00 91.75 192 ILE A O 1
ATOM 1551 N N . MET A 1 193 ? 10.082 3.563 -22.357 1.00 89.00 193 MET A N 1
ATOM 1552 C CA . MET A 1 193 ? 9.821 3.735 -23.785 1.00 89.00 193 MET A CA 1
ATOM 1553 C C . MET A 1 193 ? 10.486 2.650 -24.623 1.00 89.00 193 MET A C 1
ATOM 1555 O O . MET A 1 193 ? 9.829 2.130 -25.520 1.00 89.00 193 MET A O 1
ATOM 1559 N N . THR A 1 194 ? 11.731 2.282 -24.313 1.00 91.12 194 THR A N 1
ATOM 1560 C CA . THR A 1 194 ? 12.423 1.180 -24.986 1.00 91.12 194 THR A CA 1
ATOM 1561 C C . THR A 1 194 ? 11.655 -0.125 -24.840 1.00 91.12 194 THR A C 1
ATOM 1563 O O . THR A 1 194 ? 11.228 -0.683 -25.844 1.00 91.12 194 THR A O 1
ATOM 1566 N N . CYS A 1 195 ? 11.340 -0.537 -23.610 1.00 91.12 195 CYS A N 1
ATOM 1567 C CA . CYS A 1 195 ? 10.553 -1.749 -23.373 1.00 91.12 195 CYS A CA 1
ATOM 1568 C C . CYS A 1 195 ? 9.196 -1.727 -24.108 1.00 91.12 195 CYS A C 1
ATOM 1570 O O . CYS A 1 195 ? 8.806 -2.709 -24.734 1.00 91.12 195 CYS A O 1
ATOM 1572 N N . VAL A 1 196 ? 8.461 -0.609 -24.062 1.00 89.62 196 VAL A N 1
ATOM 1573 C CA . VAL A 1 196 ? 7.131 -0.503 -24.693 1.00 89.62 196 VAL A CA 1
ATOM 1574 C C . VAL A 1 196 ? 7.207 -0.559 -26.222 1.00 89.62 196 VAL A C 1
ATOM 1576 O O . VAL A 1 196 ? 6.341 -1.175 -26.844 1.00 89.62 196 VAL A O 1
ATOM 1579 N N . ARG A 1 197 ? 8.212 0.074 -26.842 1.00 87.25 197 ARG A N 1
ATOM 1580 C CA . ARG A 1 197 ? 8.400 0.048 -28.306 1.00 87.25 197 ARG A CA 1
ATOM 1581 C C . ARG A 1 197 ? 8.766 -1.345 -28.812 1.00 87.25 197 ARG A C 1
ATOM 1583 O O . ARG A 1 197 ? 8.332 -1.713 -29.897 1.00 87.25 197 ARG A O 1
ATOM 1590 N N . GLU A 1 198 ? 9.416 -2.134 -27.968 1.00 88.31 198 GLU A N 1
ATOM 1591 C CA . GLU A 1 198 ? 9.784 -3.530 -28.223 1.00 88.31 198 GLU A CA 1
ATOM 1592 C C . GLU A 1 198 ? 8.663 -4.522 -27.854 1.00 88.31 198 GLU A C 1
ATOM 1594 O O . GLU A 1 198 ? 8.830 -5.741 -27.870 1.00 88.31 198 GLU A O 1
ATOM 1599 N N . GLY A 1 199 ? 7.464 -4.009 -27.557 1.00 89.12 199 GLY A N 1
ATOM 1600 C CA . GLY A 1 199 ? 6.270 -4.815 -27.306 1.00 89.12 199 GLY A CA 1
ATOM 1601 C C . GLY A 1 199 ? 6.196 -5.421 -25.903 1.00 89.12 199 GLY A C 1
ATOM 1602 O O . GLY A 1 199 ? 5.315 -6.247 -25.639 1.00 89.12 199 GLY A O 1
ATOM 1603 N N . GLU A 1 200 ? 7.072 -5.016 -24.982 1.00 90.81 200 GLU A N 1
ATOM 1604 C CA . GLU A 1 200 ? 7.030 -5.464 -23.594 1.00 90.81 200 GLU A CA 1
ATOM 1605 C C . GLU A 1 200 ? 5.946 -4.745 -22.778 1.00 90.81 200 GLU A C 1
ATOM 1607 O O . GLU A 1 200 ? 5.503 -3.630 -23.068 1.00 90.81 200 GLU A O 1
ATOM 1612 N N . ARG A 1 201 ? 5.522 -5.392 -21.686 1.00 91.50 201 ARG A N 1
ATOM 1613 C CA . ARG A 1 201 ? 4.608 -4.804 -20.701 1.00 91.50 201 ARG A CA 1
ATOM 1614 C C . ARG A 1 201 ? 5.393 -4.339 -19.488 1.00 91.50 201 ARG A C 1
ATOM 1616 O O . ARG A 1 201 ? 6.000 -5.154 -18.801 1.00 91.50 201 ARG A O 1
ATOM 1623 N N . VAL A 1 202 ? 5.295 -3.050 -19.180 1.00 90.62 202 VAL A N 1
ATOM 1624 C CA . VAL A 1 202 ? 6.001 -2.445 -18.048 1.00 90.62 202 VAL A CA 1
ATOM 1625 C C . VAL A 1 202 ? 5.031 -2.113 -16.916 1.00 90.62 202 VAL A C 1
ATOM 1627 O O . VAL A 1 202 ? 4.035 -1.419 -17.121 1.00 90.62 202 VAL A O 1
ATOM 1630 N N . ALA A 1 203 ? 5.334 -2.586 -15.706 1.00 91.81 203 ALA A N 1
ATOM 1631 C CA . ALA A 1 203 ? 4.619 -2.213 -14.490 1.00 91.81 203 ALA A CA 1
ATOM 1632 C C . ALA A 1 203 ? 5.355 -1.072 -13.774 1.00 91.81 203 ALA A C 1
ATOM 1634 O O . ALA A 1 203 ? 6.502 -1.223 -13.360 1.00 91.81 203 ALA A O 1
ATOM 1635 N N . VAL A 1 204 ? 4.682 0.067 -13.600 1.00 90.50 204 VAL A N 1
ATOM 1636 C CA . VAL A 1 204 ? 5.214 1.221 -12.862 1.00 90.50 204 VAL A CA 1
ATOM 1637 C C . VAL A 1 204 ? 4.560 1.276 -11.488 1.00 90.50 204 VAL A C 1
ATOM 1639 O O . VAL A 1 204 ? 3.343 1.418 -11.382 1.00 90.50 204 VAL A O 1
ATOM 1642 N N . ILE A 1 205 ? 5.372 1.193 -10.436 1.00 91.25 205 ILE A N 1
ATOM 1643 C CA . ILE A 1 205 ? 4.912 1.198 -9.044 1.00 91.25 205 ILE A CA 1
ATOM 1644 C C . ILE A 1 205 ? 5.539 2.393 -8.326 1.00 91.25 205 ILE A C 1
ATOM 1646 O O . ILE A 1 205 ? 6.736 2.647 -8.449 1.00 91.25 205 ILE A O 1
ATOM 1650 N N . ALA A 1 206 ? 4.730 3.136 -7.571 1.00 89.06 206 ALA A N 1
ATOM 1651 C CA . ALA A 1 206 ? 5.179 4.277 -6.783 1.00 89.06 206 ALA A CA 1
ATOM 1652 C C . ALA A 1 206 ? 4.450 4.318 -5.429 1.00 89.06 206 ALA A C 1
ATOM 1654 O O . ALA A 1 206 ? 3.295 3.902 -5.350 1.00 89.06 206 ALA A O 1
ATOM 1655 N N . PRO A 1 207 ? 5.082 4.850 -4.366 1.00 82.62 207 PRO A N 1
ATOM 1656 C CA . PRO A 1 207 ? 4.494 4.862 -3.024 1.00 82.62 207 PRO A CA 1
ATOM 1657 C C . PRO A 1 207 ? 3.335 5.859 -2.869 1.00 82.62 207 PRO A C 1
ATOM 1659 O O . PRO A 1 207 ? 2.578 5.774 -1.906 1.00 82.62 207 PRO A O 1
ATOM 1662 N N . THR A 1 208 ? 3.197 6.830 -3.780 1.00 85.94 208 THR A N 1
ATOM 1663 C CA . THR A 1 208 ? 2.132 7.840 -3.739 1.00 85.94 208 THR A CA 1
ATOM 1664 C C . THR A 1 208 ? 1.548 8.091 -5.124 1.00 85.94 208 THR A C 1
ATOM 1666 O O . THR A 1 208 ? 2.258 8.036 -6.131 1.00 85.94 208 THR A O 1
ATOM 1669 N N . ASN A 1 209 ? 0.263 8.458 -5.169 1.00 85.25 209 ASN A N 1
ATOM 1670 C CA . ASN A 1 209 ? -0.406 8.864 -6.410 1.00 85.25 209 ASN A CA 1
ATOM 1671 C C . ASN A 1 209 ? 0.306 10.048 -7.072 1.00 85.25 209 ASN A C 1
ATOM 1673 O O . ASN A 1 209 ? 0.478 10.060 -8.283 1.00 85.25 209 ASN A O 1
ATOM 1677 N N . THR A 1 210 ? 0.794 11.011 -6.282 1.00 86.12 210 THR A N 1
ATOM 1678 C CA . THR A 1 210 ? 1.561 12.147 -6.805 1.00 86.12 210 THR A CA 1
ATOM 1679 C C . THR A 1 210 ? 2.833 11.690 -7.516 1.00 86.12 210 THR A C 1
ATOM 1681 O O . THR A 1 210 ? 3.125 12.182 -8.601 1.00 86.12 210 THR A O 1
ATOM 1684 N N . ALA A 1 211 ? 3.587 10.742 -6.947 1.00 84.12 211 ALA A N 1
ATOM 1685 C CA . ALA A 1 211 ? 4.786 10.212 -7.594 1.00 84.12 211 ALA A CA 1
ATOM 1686 C C . ALA A 1 211 ? 4.440 9.472 -8.894 1.00 84.12 211 ALA A C 1
ATOM 1688 O O . ALA A 1 211 ? 5.107 9.680 -9.909 1.00 84.12 211 ALA A O 1
ATOM 1689 N N . LEU A 1 212 ? 3.362 8.682 -8.887 1.00 87.81 212 LEU A N 1
ATOM 1690 C CA . LEU A 1 212 ? 2.864 8.010 -10.084 1.00 87.81 212 LEU A CA 1
ATOM 1691 C C . LEU A 1 212 ? 2.468 9.017 -11.173 1.00 87.81 212 LEU A C 1
ATOM 1693 O O . LEU A 1 212 ? 2.896 8.884 -12.317 1.00 87.81 212 LEU A O 1
ATOM 1697 N N . GLU A 1 213 ? 1.731 10.073 -10.822 1.00 87.06 213 GLU A N 1
ATOM 1698 C CA . GLU A 1 213 ? 1.377 11.149 -11.751 1.00 87.06 213 GLU A CA 1
ATOM 1699 C C . GLU A 1 213 ? 2.608 11.816 -12.368 1.00 87.06 213 GLU A C 1
ATOM 1701 O O . GLU A 1 213 ? 2.603 12.116 -13.560 1.00 87.06 213 GLU A O 1
ATOM 1706 N N . GLN A 1 214 ? 3.668 12.056 -11.590 1.00 82.62 214 GLN A N 1
ATOM 1707 C CA . GLN A 1 214 ? 4.898 12.645 -12.126 1.00 82.62 214 GLN A CA 1
ATOM 1708 C C . GLN A 1 214 ? 5.567 11.732 -13.158 1.00 82.62 214 GLN A C 1
ATOM 1710 O O . GLN A 1 214 ? 6.027 12.224 -14.193 1.00 82.62 214 GLN A O 1
ATOM 1715 N N . VAL A 1 215 ? 5.592 10.419 -12.910 1.00 84.56 215 VAL A N 1
ATOM 1716 C CA . VAL A 1 215 ? 6.098 9.435 -13.880 1.00 84.56 215 VAL A CA 1
ATOM 1717 C C . VAL A 1 215 ? 5.236 9.453 -15.143 1.00 84.56 215 VAL A C 1
ATOM 1719 O O . VAL A 1 215 ? 5.762 9.657 -16.235 1.00 84.56 215 VAL A O 1
ATOM 1722 N N . LEU A 1 216 ? 3.912 9.340 -15.002 1.00 85.81 216 LEU A N 1
ATOM 1723 C CA . LEU A 1 216 ? 2.974 9.310 -16.129 1.00 85.81 216 LEU A CA 1
ATOM 1724 C C . LEU A 1 216 ? 3.032 10.586 -16.976 1.00 85.81 216 LEU A C 1
ATOM 1726 O O . LEU A 1 216 ? 3.050 10.512 -18.201 1.00 85.81 216 LEU A O 1
ATOM 1730 N N . ARG A 1 217 ? 3.115 11.766 -16.351 1.00 82.75 217 ARG A N 1
ATOM 1731 C CA . ARG A 1 217 ? 3.274 13.041 -17.073 1.00 82.75 217 ARG A CA 1
ATOM 1732 C C . ARG A 1 217 ? 4.577 13.089 -17.867 1.00 82.75 217 ARG A C 1
ATOM 1734 O O . ARG A 1 217 ? 4.577 13.647 -18.961 1.00 82.75 217 ARG A O 1
ATOM 1741 N N . GLY A 1 218 ? 5.658 12.524 -17.326 1.00 76.62 218 GLY A N 1
ATOM 1742 C CA . GLY A 1 218 ? 6.927 12.394 -18.042 1.00 76.62 218 GLY A CA 1
ATOM 1743 C C . GLY A 1 218 ? 6.791 11.498 -19.266 1.00 76.62 218 GLY A C 1
ATOM 1744 O O . GLY A 1 218 ? 7.106 11.928 -20.370 1.00 76.62 218 GLY A O 1
ATOM 1745 N N . LEU A 1 219 ? 6.209 10.311 -19.086 1.00 81.00 219 LEU A N 1
ATOM 1746 C CA . LEU A 1 219 ? 5.973 9.354 -20.169 1.00 81.00 219 LEU A CA 1
ATOM 1747 C C . LEU A 1 219 ? 5.084 9.919 -21.278 1.00 81.00 219 LEU A C 1
ATOM 1749 O O . LEU A 1 219 ? 5.434 9.820 -22.446 1.00 81.00 219 LEU A O 1
ATOM 1753 N N . ILE A 1 220 ? 3.965 10.564 -20.931 1.00 82.00 220 ILE A N 1
ATOM 1754 C CA . ILE A 1 220 ? 3.046 11.161 -21.916 1.00 82.00 220 ILE A CA 1
ATOM 1755 C C . ILE A 1 220 ? 3.749 12.245 -22.739 1.00 82.00 220 ILE A C 1
ATOM 1757 O O . ILE A 1 220 ? 3.500 12.357 -23.938 1.00 82.00 220 ILE A O 1
ATOM 1761 N N . ARG A 1 221 ? 4.620 13.051 -22.118 1.00 75.31 221 ARG A N 1
ATOM 1762 C CA . ARG A 1 221 ? 5.419 14.048 -22.847 1.00 75.31 221 ARG A CA 1
ATOM 1763 C C . ARG A 1 221 ? 6.391 13.370 -23.807 1.00 75.31 221 ARG A C 1
ATOM 1765 O O . ARG A 1 221 ? 6.379 13.704 -24.984 1.00 75.31 221 ARG A O 1
ATOM 1772 N N . SER A 1 222 ? 7.138 12.368 -23.341 1.00 70.00 222 SER A N 1
ATOM 1773 C CA . SER A 1 222 ? 8.069 11.608 -24.183 1.00 70.00 222 SER A CA 1
ATOM 1774 C C . SER A 1 222 ? 7.371 10.881 -25.338 1.00 70.00 222 SER A C 1
ATOM 1776 O O . SER A 1 222 ? 7.908 10.848 -26.441 1.00 70.00 222 SER A O 1
ATOM 1778 N N . LEU A 1 223 ? 6.162 10.350 -25.126 1.00 70.88 223 LEU A N 1
ATOM 1779 C CA . LEU A 1 223 ? 5.336 9.728 -26.168 1.00 70.88 223 LEU A CA 1
ATOM 1780 C C . LEU A 1 223 ? 4.914 10.738 -27.238 1.00 70.88 223 LEU A C 1
ATOM 1782 O O . LEU A 1 223 ? 5.167 10.517 -28.417 1.00 70.88 223 LEU A O 1
ATOM 1786 N N . LYS A 1 224 ? 4.354 11.882 -26.825 1.00 70.06 224 LYS A N 1
ATOM 1787 C CA . LYS A 1 224 ? 3.966 12.961 -27.750 1.00 70.06 224 LYS A CA 1
ATOM 1788 C C . LYS A 1 224 ? 5.141 13.512 -28.551 1.00 70.06 224 LYS A C 1
ATOM 1790 O O . LYS A 1 224 ? 4.965 13.943 -29.678 1.00 70.06 224 LYS A O 1
ATOM 1795 N N . GLU A 1 225 ? 6.326 13.540 -27.955 1.00 64.81 225 GLU A N 1
ATOM 1796 C CA . GLU A 1 225 ? 7.537 13.994 -28.633 1.00 64.81 225 GLU A CA 1
ATOM 1797 C C . GLU A 1 225 ? 8.087 12.925 -29.593 1.00 64.81 225 GLU A C 1
ATOM 1799 O O . GLU A 1 225 ? 8.733 13.274 -30.580 1.00 64.81 225 GLU A O 1
ATOM 1804 N N . SER A 1 226 ? 7.840 11.631 -29.350 1.00 56.09 226 SER A N 1
ATOM 1805 C CA . SER A 1 226 ? 8.410 10.528 -30.138 1.00 56.09 226 SER A CA 1
ATOM 1806 C C . SER A 1 226 ? 7.537 10.065 -31.310 1.00 56.09 226 SER A C 1
ATOM 1808 O O . SER A 1 226 ? 8.114 9.784 -32.362 1.00 56.09 226 SER A O 1
ATOM 1810 N N . ASP A 1 227 ? 6.206 10.079 -31.206 1.00 53.19 227 ASP A N 1
ATOM 1811 C CA . ASP A 1 227 ? 5.315 9.769 -32.339 1.00 53.19 227 ASP A CA 1
ATOM 1812 C C . ASP A 1 227 ? 5.257 10.941 -33.347 1.00 53.19 227 ASP A C 1
ATOM 1814 O O . ASP A 1 227 ? 5.079 12.090 -32.935 1.00 53.19 227 ASP A O 1
ATOM 1818 N N . PRO A 1 228 ? 5.467 10.712 -34.658 1.00 43.97 228 PRO A N 1
ATOM 1819 C CA . PRO A 1 228 ? 5.048 11.667 -35.681 1.00 43.97 228 PRO A CA 1
ATOM 1820 C C . PRO A 1 228 ? 3.512 11.680 -35.775 1.00 43.97 228 PRO A C 1
ATOM 1822 O O . PRO A 1 228 ? 2.890 10.631 -35.599 1.00 43.97 228 PRO A O 1
ATOM 1825 N N . ASP A 1 229 ? 2.929 12.857 -36.031 1.00 40.31 229 ASP A N 1
ATOM 1826 C CA . ASP A 1 229 ? 1.505 13.003 -36.388 1.00 40.31 229 ASP A CA 1
ATOM 1827 C C . ASP A 1 229 ? 1.104 12.095 -37.568 1.00 40.31 229 ASP A C 1
ATOM 1829 O O . ASP A 1 229 ? 1.925 11.939 -38.509 1.00 40.31 229 ASP A O 1
#

Secondary structure (DSSP, 8-state):
--HHHHHHHHHHHHHHHHHHHHHHHHTSSS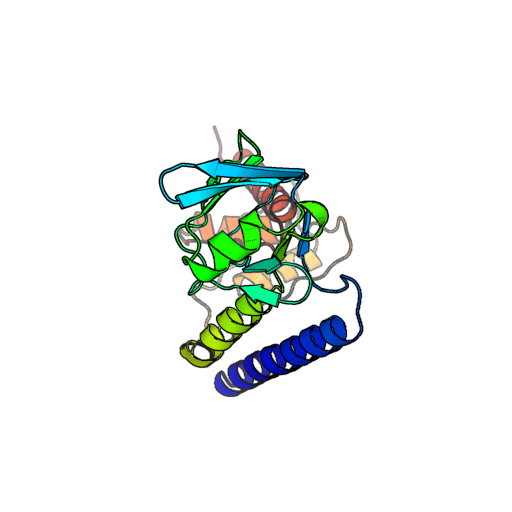TT-EEEEEEEEEE-TTS-EEEEESS--S--TT-EEEETTEEE-TTTEEEEEEETTTTEEEEEE-HHHHHHHHHS-GGGEEEEE-SHHHHHHHHHHHHHHGGG-------S----GGG--PPTT-PPPHHHHHHHHHHHHSSS------TTSSIIIIIIHHHHHHHHHTT-------SSHHHHHHHHHHHHHHHHHHS--

Radius of gyration: 25.64 Å; chains: 1; bounding box: 64×36×64 Å

Foldseek 3Di:
DALVVQLVVQLVVLVVVLVVLVVVVVVDDDPQKDKWAFPDWDADPVQKIKTATPDADPDLQQKWKFQQHDTGDCVQKDDFDADRVRNMTIIHGDPVVSVSVVVGDSRRIMIMHSCNVVSVVSSVCSVVCSNVDDQQPDAPDADDLVLFLWFPPDDDDPLLSVLLNCLRHPSDHDDDDDPPNCVQLTSVLRNVVSCVVVVHDDDDDDPDPVVVVSNVVSNVNSVVRRDDD

Sequence (229 aa):
MDSNCIKDICVRSCIAYRSFVEEQQAKGEHASRFVLDIDVMEFDRSGEVILRISQNVRSVNDMFLMIGKSAFYTDDIRDLIYDRDRNIISMYPTEGVLELLKSTHVSEVKLVSDLKWLIDITQNFYESYGHMVRYPDRLTNLYGREEFHTPKGREPSPQQMDAIEGVLNDPTSYVWGTPGTGKTQFVLSTAIMTCVREGERVAVIAPTNTALEQVLRGLIRSLKESDPD

pLDDT: mean 86.94, std 9.39, range [40.31, 97.12]